Protein AF-A0A536H5P3-F1 (afdb_monomer)

Solvent-accessible surface area (backbone atoms only — not comparable to full-atom values): 11886 Å² total; per-residue (Å²): 84,78,51,73,43,78,31,32,80,35,52,56,65,31,33,30,58,49,59,34,56,42,24,6,12,39,31,34,36,39,38,43,30,37,36,34,49,36,54,54,90,45,57,92,76,38,20,51,11,60,63,44,48,54,52,38,63,59,52,58,54,40,48,56,72,72,74,37,58,90,92,56,68,61,48,79,46,77,81,43,77,50,63,57,91,51,98,62,40,35,19,32,39,24,42,36,34,32,37,42,27,26,51,46,73,67,57,40,56,49,49,59,52,46,53,43,54,52,38,28,51,53,18,45,78,62,72,29,42,40,49,68,44,81,76,46,72,38,48,35,27,50,18,30,57,71,48,17,52,50,42,41,54,24,34,27,76,68,52,35,68,92,23,55,39,92,70,81,65,37,77,53,60,47,68,68,18,60,57,37,73,77,37,71,16,29,64,29,40,34,10,12,24,42,91,77,75,88,36,53,85,97,44,96,77,51,59,63,34,71,76,25,56,63,52,50,52,50,27,52,50,43,30,51,58,52,66,73,73,111

Structure (mmCIF, N/CA/C/O backbone):
data_AF-A0A536H5P3-F1
#
_entry.id   AF-A0A536H5P3-F1
#
loop_
_atom_site.group_PDB
_atom_site.id
_atom_site.type_symbol
_atom_site.label_atom_id
_atom_site.label_alt_id
_atom_site.label_comp_id
_atom_site.label_asym_id
_atom_site.label_entity_id
_atom_site.label_seq_id
_atom_site.pdbx_PDB_ins_code
_atom_site.Cartn_x
_atom_site.Cartn_y
_atom_site.Cartn_z
_atom_site.occupancy
_atom_site.B_iso_or_equiv
_atom_site.auth_seq_id
_atom_site.auth_comp_id
_atom_site.auth_asym_id
_atom_site.auth_atom_id
_atom_site.pdbx_PDB_model_num
ATOM 1 N N . MET A 1 1 ? -2.458 -7.721 21.895 1.00 91.88 1 MET A N 1
ATOM 2 C CA . MET A 1 1 ? -1.980 -6.320 21.996 1.00 91.88 1 MET A CA 1
ATOM 3 C C . MET A 1 1 ? -3.109 -5.367 21.653 1.00 91.88 1 MET A C 1
ATOM 5 O O . MET A 1 1 ? -3.953 -5.728 20.845 1.00 91.88 1 MET A O 1
ATOM 9 N N . ILE A 1 2 ? -3.146 -4.183 22.264 1.00 96.81 2 ILE A N 1
ATOM 10 C CA . ILE A 1 2 ? -4.157 -3.162 21.967 1.00 96.81 2 ILE A CA 1
ATOM 11 C C . ILE A 1 2 ? -3.425 -1.854 21.692 1.00 96.81 2 ILE A C 1
ATOM 13 O O . ILE A 1 2 ? -2.543 -1.480 22.462 1.00 96.81 2 ILE A O 1
ATOM 17 N N . GLY A 1 3 ? -3.771 -1.195 20.594 1.00 97.19 3 GLY A N 1
ATOM 18 C CA . GLY A 1 3 ? -3.249 0.115 20.229 1.00 97.19 3 GLY A CA 1
ATOM 19 C C . GLY A 1 3 ? -4.358 1.000 19.677 1.00 97.19 3 GLY A C 1
ATOM 20 O O . GLY A 1 3 ? -5.454 0.523 19.368 1.00 97.19 3 GLY A O 1
ATOM 21 N N . LEU A 1 4 ? -4.073 2.291 19.562 1.00 97.62 4 LEU A N 1
ATOM 22 C CA . LEU A 1 4 ? -4.985 3.247 18.954 1.00 97.62 4 LEU A CA 1
ATOM 23 C C . LEU A 1 4 ? -4.229 4.287 18.145 1.00 97.62 4 LEU A C 1
ATOM 25 O O . LEU A 1 4 ? -3.071 4.580 18.439 1.00 97.62 4 LEU A O 1
ATOM 29 N N . HIS A 1 5 ? -4.938 4.903 17.208 1.00 97.62 5 HI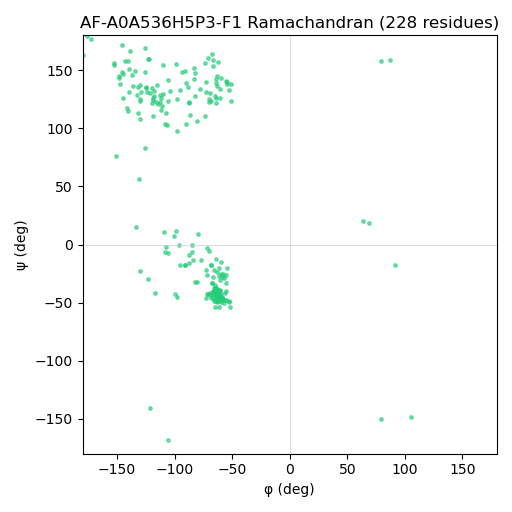S A N 1
ATOM 30 C CA . HIS A 1 5 ? -4.516 6.134 16.557 1.00 97.62 5 HIS A CA 1
ATOM 31 C C . HIS A 1 5 ? -5.604 7.191 16.737 1.00 97.62 5 HIS A C 1
ATOM 33 O O . HIS A 1 5 ? -6.780 6.929 16.479 1.00 97.62 5 HIS A O 1
ATOM 39 N N . VAL A 1 6 ? -5.233 8.402 17.157 1.00 97.69 6 VAL A N 1
ATOM 40 C CA . VAL A 1 6 ? -6.158 9.543 17.089 1.00 97.69 6 VAL A CA 1
ATOM 41 C C . VAL A 1 6 ? -6.377 9.865 15.618 1.00 97.69 6 VAL A C 1
ATOM 43 O O . VAL A 1 6 ? -5.405 10.108 14.916 1.00 97.69 6 VAL A O 1
ATOM 46 N N . TRP A 1 7 ? -7.612 9.863 15.136 1.00 96.88 7 TRP A N 1
ATOM 47 C CA . TRP A 1 7 ? -7.927 10.157 13.743 1.00 96.88 7 TRP A CA 1
ATOM 48 C C . TRP A 1 7 ? -8.574 11.538 13.640 1.00 96.88 7 TRP A C 1
ATOM 50 O O . TRP A 1 7 ? -9.686 11.745 14.132 1.00 96.88 7 TRP A O 1
ATOM 60 N N . SER A 1 8 ? -7.880 12.495 13.012 1.00 95.38 8 SER A N 1
ATOM 61 C CA . SER A 1 8 ? -8.300 13.908 12.941 1.00 95.38 8 SER A CA 1
ATOM 62 C C . SER A 1 8 ? -9.502 14.154 12.023 1.00 95.38 8 SER A C 1
ATOM 64 O O . SER A 1 8 ? -9.998 15.273 11.931 1.00 95.38 8 SER A O 1
ATOM 66 N N . GLU A 1 9 ? -9.990 13.112 11.354 1.00 93.81 9 GLU A N 1
ATOM 67 C CA . GLU A 1 9 ? -11.177 13.154 10.493 1.00 93.81 9 GLU A CA 1
ATOM 68 C C . GLU A 1 9 ? -12.380 12.431 11.106 1.00 93.81 9 GLU A C 1
ATOM 70 O O . GLU A 1 9 ? -13.480 12.484 10.561 1.00 93.81 9 GLU A O 1
ATOM 75 N N . LEU A 1 10 ? -12.182 11.755 12.240 1.00 95.62 10 LEU A N 1
ATOM 76 C CA . LEU A 1 10 ? -13.243 11.088 12.981 1.00 95.62 10 LEU A CA 1
ATOM 77 C C . LEU A 1 10 ? -13.707 12.015 14.127 1.00 95.62 10 LEU A C 1
ATOM 79 O O . LEU A 1 10 ? -12.863 12.454 14.914 1.00 95.62 10 LEU A O 1
ATOM 83 N N . PRO A 1 11 ? -15.010 12.341 14.244 1.00 96.00 11 PRO A N 1
ATOM 84 C CA . PRO A 1 11 ? -15.521 13.234 15.285 1.00 96.00 11 PRO A CA 1
ATOM 85 C C . PRO A 1 11 ? -15.170 12.788 16.706 1.00 96.00 11 PRO A C 1
ATOM 87 O O . PRO A 1 11 ? -15.253 11.604 17.034 1.00 96.00 11 PRO A O 1
ATOM 90 N N . VAL A 1 12 ? -14.839 13.744 17.578 1.00 96.94 12 VAL A N 1
ATOM 91 C CA . VAL A 1 12 ? -14.634 13.475 19.011 1.00 96.94 12 VAL A CA 1
ATOM 92 C C . VAL A 1 12 ? -15.850 12.785 19.610 1.00 96.94 12 VAL A C 1
ATOM 94 O O . VAL A 1 12 ? -16.992 13.125 19.308 1.00 96.94 12 VAL A O 1
ATOM 97 N N . GLY A 1 13 ? -15.596 11.818 20.487 1.00 96.00 13 GLY A N 1
ATOM 98 C CA . GLY A 1 13 ? -16.644 10.979 21.058 1.00 96.00 13 GLY A CA 1
ATOM 99 C C . GLY A 1 13 ? -16.887 9.713 20.256 1.00 96.00 13 GLY A C 1
ATOM 100 O O . GLY A 1 13 ? -17.414 8.769 20.825 1.00 96.00 13 GLY A O 1
ATOM 101 N N . GLN A 1 14 ? -16.449 9.645 18.997 1.00 97.56 14 GLN A N 1
ATOM 102 C CA . GLN A 1 14 ? -16.560 8.434 18.197 1.00 97.56 14 GLN A CA 1
ATOM 103 C C . GLN A 1 14 ? -15.303 7.571 18.284 1.00 97.56 14 GLN A C 1
ATOM 105 O O . GLN A 1 14 ? -14.180 8.059 18.425 1.00 97.56 14 GLN A O 1
ATOM 110 N N . VAL A 1 15 ? -15.501 6.263 18.176 1.00 98.06 15 VAL A N 1
ATOM 111 C CA . VAL A 1 15 ? -14.439 5.259 18.100 1.00 98.06 15 VAL A CA 1
ATOM 112 C C . VAL A 1 15 ? -14.764 4.330 16.941 1.00 98.06 15 VAL A C 1
ATOM 114 O O . VAL A 1 15 ? -15.901 3.887 16.814 1.00 98.06 15 VAL A O 1
ATOM 117 N N . SER A 1 16 ? -13.780 4.002 16.109 1.00 97.75 16 SER A N 1
ATOM 118 C CA . SER A 1 16 ? -13.945 2.975 15.081 1.00 97.75 16 SER A CA 1
ATOM 119 C C . SER A 1 16 ? -13.103 1.757 15.402 1.00 97.75 16 SER A C 1
ATOM 121 O O . SER A 1 16 ? -11.871 1.803 15.361 1.00 97.75 16 SER A O 1
ATOM 123 N N . VAL A 1 17 ? -13.794 0.647 15.650 1.00 96.81 17 VAL A N 1
ATOM 124 C CA . VAL A 1 17 ? -13.199 -0.671 15.847 1.00 96.81 17 VAL A CA 1
ATOM 125 C C . VAL A 1 17 ? -13.675 -1.577 14.724 1.00 96.81 17 VAL A C 1
ATOM 127 O O . VAL A 1 17 ? -14.874 -1.780 14.538 1.00 96.81 17 VAL A O 1
ATOM 130 N N . ARG A 1 18 ? -12.731 -2.139 13.974 1.00 94.38 18 ARG A N 1
ATOM 131 C CA . ARG A 1 18 ? -13.018 -3.038 12.857 1.00 94.38 18 ARG A CA 1
ATOM 132 C C . ARG A 1 18 ? -12.290 -4.350 13.063 1.00 94.38 18 ARG A C 1
ATOM 134 O O . ARG A 1 18 ? -11.105 -4.347 13.377 1.00 94.38 18 ARG A O 1
ATOM 141 N N . ALA A 1 19 ? -12.982 -5.462 12.850 1.00 95.75 19 ALA A N 1
ATOM 142 C CA . ALA A 1 19 ? -12.348 -6.769 12.781 1.00 95.75 19 ALA A CA 1
ATOM 143 C C . ALA A 1 19 ? -11.781 -7.022 11.373 1.00 95.75 19 ALA A C 1
ATOM 145 O O . ALA A 1 19 ? -12.414 -6.671 10.374 1.00 95.75 19 ALA A O 1
ATOM 146 N N . GLY A 1 20 ? -10.622 -7.674 11.280 1.00 95.31 20 GLY A N 1
ATOM 147 C CA . GLY A 1 20 ? -9.916 -7.857 10.012 1.00 95.31 20 GLY A CA 1
ATOM 148 C C . GLY A 1 20 ? -9.145 -6.605 9.583 1.00 95.31 20 GLY A C 1
ATOM 149 O O . GLY A 1 20 ? -8.657 -5.856 10.426 1.00 95.31 20 GLY A O 1
ATOM 150 N N . ALA A 1 21 ? -8.995 -6.402 8.273 1.00 94.81 21 ALA A N 1
ATOM 151 C CA . ALA A 1 21 ? -8.165 -5.330 7.728 1.00 94.81 21 ALA A CA 1
ATOM 152 C C . ALA A 1 21 ? -8.692 -3.933 8.099 1.00 94.81 21 ALA A C 1
ATOM 154 O O . ALA A 1 21 ? -9.853 -3.613 7.820 1.00 94.81 21 ALA A O 1
ATOM 155 N N . MET A 1 22 ? -7.817 -3.120 8.695 1.00 95.12 22 MET A N 1
ATOM 156 C CA . MET A 1 22 ? -8.091 -1.758 9.164 1.00 95.12 22 MET A CA 1
ATOM 157 C C . MET A 1 22 ? -7.250 -0.711 8.427 1.00 95.12 22 MET A C 1
ATOM 159 O O . MET A 1 22 ? -7.763 0.340 8.051 1.00 95.12 22 MET A O 1
ATOM 163 N N . MET A 1 23 ? -5.967 -1.002 8.202 1.00 95.25 23 MET A N 1
ATOM 164 C CA . MET A 1 23 ? -5.031 -0.118 7.502 1.00 95.25 23 MET A CA 1
ATOM 165 C C . MET A 1 23 ? -4.171 -0.938 6.535 1.00 95.25 23 MET A C 1
ATOM 167 O O . MET A 1 23 ? -3.879 -2.108 6.798 1.00 95.25 23 MET A O 1
ATOM 171 N N . ALA A 1 24 ? -3.805 -0.357 5.398 1.00 95.06 24 ALA A N 1
ATOM 172 C CA . ALA A 1 24 ? -3.070 -1.047 4.348 1.00 95.06 24 ALA A CA 1
ATOM 173 C C . ALA A 1 24 ? -1.605 -1.275 4.712 1.00 95.06 24 ALA A C 1
ATOM 175 O O . ALA A 1 24 ? -1.003 -0.542 5.491 1.00 95.06 24 ALA A O 1
ATOM 176 N N . GLY A 1 25 ? -1.009 -2.279 4.074 1.00 92.75 25 GLY A N 1
ATOM 177 C CA . GLY A 1 25 ? 0.438 -2.412 4.052 1.00 92.75 25 GLY A CA 1
ATOM 178 C C . GLY A 1 25 ? 1.100 -1.224 3.350 1.00 92.75 25 GLY A C 1
ATOM 179 O O . GLY A 1 25 ? 0.478 -0.524 2.544 1.00 92.75 25 GLY A O 1
ATOM 180 N N . ALA A 1 26 ? 2.370 -0.999 3.666 1.00 90.69 26 ALA A N 1
ATOM 181 C CA . ALA A 1 26 ? 3.209 0.041 3.090 1.00 90.69 26 ALA A CA 1
ATOM 182 C C . ALA A 1 26 ? 4.478 -0.586 2.525 1.00 90.69 26 ALA A C 1
ATOM 184 O O . ALA A 1 26 ? 5.513 -0.623 3.194 1.00 90.69 26 ALA A O 1
ATOM 185 N N . ASP A 1 27 ? 4.386 -1.098 1.304 1.00 93.62 27 ASP A N 1
ATOM 186 C CA . ASP A 1 27 ? 5.549 -1.627 0.610 1.00 93.62 27 ASP A CA 1
ATOM 187 C C . ASP A 1 27 ? 6.232 -0.527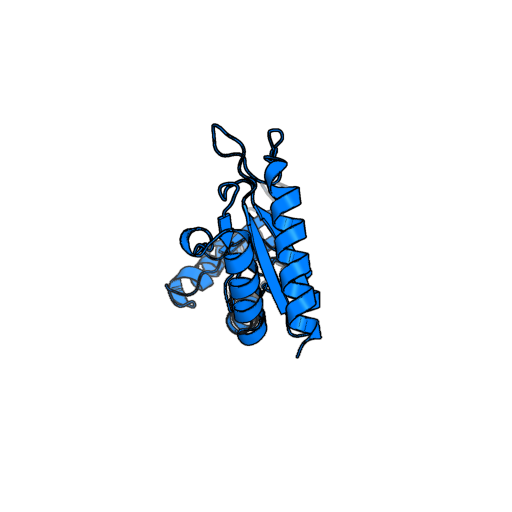 -0.201 1.00 93.62 27 ASP A C 1
ATOM 189 O O . ASP A 1 27 ? 5.563 0.265 -0.870 1.00 93.62 27 ASP A O 1
ATOM 193 N N . MET A 1 28 ? 7.562 -0.512 -0.171 1.00 95.38 28 MET A N 1
ATOM 194 C CA . MET A 1 28 ? 8.411 0.300 -1.042 1.00 95.38 28 MET A CA 1
ATOM 195 C C . MET A 1 28 ? 9.307 -0.618 -1.860 1.00 95.38 28 MET A C 1
ATOM 197 O O . MET A 1 28 ? 9.898 -1.555 -1.318 1.00 95.38 28 MET A O 1
ATOM 201 N N . PHE A 1 29 ? 9.413 -0.351 -3.157 1.00 97.50 29 PHE A N 1
ATOM 202 C CA . PHE A 1 29 ? 10.221 -1.152 -4.064 1.00 97.50 29 PHE A CA 1
ATOM 203 C C . PHE A 1 29 ? 10.964 -0.295 -5.084 1.00 97.50 29 PHE A C 1
ATOM 205 O O . PHE A 1 29 ? 10.538 0.810 -5.428 1.00 97.50 29 PHE A O 1
ATOM 212 N N . THR A 1 30 ? 12.038 -0.871 -5.610 1.00 98.69 30 THR A N 1
ATOM 213 C CA . THR A 1 30 ? 12.861 -0.309 -6.676 1.00 98.69 30 THR A CA 1
ATOM 214 C C . THR A 1 30 ? 12.947 -1.305 -7.831 1.00 98.69 30 THR A C 1
ATOM 216 O O . THR A 1 30 ? 13.134 -2.506 -7.620 1.00 98.69 30 THR A O 1
ATOM 219 N N . LEU A 1 31 ? 12.794 -0.796 -9.050 1.00 98.81 31 LEU A N 1
ATOM 220 C CA . LEU A 1 31 ? 13.045 -1.497 -10.305 1.00 98.81 31 LEU A CA 1
ATOM 221 C C . LEU A 1 31 ? 14.256 -0.851 -10.980 1.00 98.81 31 LEU A C 1
ATOM 223 O O . LEU A 1 31 ? 14.219 0.344 -11.275 1.00 98.81 31 LEU A O 1
ATOM 227 N N . THR A 1 32 ? 15.298 -1.629 -11.255 1.00 98.88 32 THR A N 1
ATOM 228 C CA . THR A 1 32 ? 16.467 -1.179 -12.022 1.00 98.88 32 THR A CA 1
ATOM 229 C C . THR A 1 32 ? 16.438 -1.838 -13.391 1.00 98.88 32 THR A C 1
ATOM 231 O O . THR A 1 32 ? 16.751 -3.020 -13.532 1.00 98.88 32 THR A O 1
ATOM 234 N N . ILE A 1 33 ? 16.051 -1.070 -14.404 1.00 98.88 33 ILE A N 1
ATOM 235 C CA . ILE A 1 33 ? 15.970 -1.505 -15.794 1.00 98.88 33 ILE A CA 1
ATOM 236 C C . ILE A 1 33 ? 17.330 -1.287 -16.450 1.00 98.88 33 ILE A C 1
ATOM 238 O O . ILE A 1 33 ? 17.807 -0.156 -16.532 1.00 98.88 33 ILE A O 1
ATOM 242 N N . ARG A 1 34 ? 17.929 -2.358 -16.968 1.00 98.81 34 ARG A N 1
ATOM 243 C CA . ARG A 1 34 ? 19.202 -2.361 -17.690 1.00 98.81 34 ARG A CA 1
ATOM 244 C C . ARG A 1 34 ? 18.979 -2.690 -19.162 1.00 98.81 34 ARG A C 1
ATOM 246 O O . ARG A 1 34 ? 18.388 -3.711 -19.509 1.00 98.81 34 ARG A O 1
ATOM 253 N N . GLY A 1 35 ? 19.484 -1.817 -20.019 1.00 97.94 35 GLY A N 1
ATOM 254 C CA . GLY A 1 35 ? 19.564 -1.998 -21.460 1.00 97.94 35 GLY A CA 1
ATOM 255 C C . GLY A 1 35 ? 21.012 -1.915 -21.934 1.00 97.94 35 GLY A C 1
ATOM 256 O O . GLY A 1 35 ? 21.936 -2.391 -21.277 1.00 97.94 35 GLY A O 1
ATOM 257 N N . LEU A 1 36 ? 21.209 -1.282 -23.085 1.00 98.38 36 LEU A N 1
ATOM 258 C CA . LEU A 1 36 ? 22.511 -1.052 -23.694 1.00 98.38 36 LEU A CA 1
ATOM 259 C C . LEU A 1 36 ? 22.506 0.348 -24.296 1.00 98.38 36 LEU A C 1
ATOM 261 O O . LEU A 1 36 ? 21.749 0.620 -25.228 1.00 98.38 36 LEU A O 1
ATOM 265 N N . GLY A 1 37 ? 23.348 1.228 -23.757 1.00 97.62 37 GLY A N 1
ATOM 266 C CA . GLY A 1 37 ? 23.479 2.587 -24.267 1.00 97.62 37 GLY A CA 1
ATOM 267 C C . GLY A 1 37 ? 24.082 2.629 -25.671 1.00 97.62 37 GLY A C 1
ATOM 268 O O . GLY A 1 37 ? 24.769 1.706 -26.106 1.00 97.62 37 GLY A O 1
ATOM 269 N N . GLY A 1 38 ? 23.842 3.725 -26.383 1.00 96.94 38 GLY A N 1
ATOM 270 C CA . GLY A 1 38 ? 24.337 3.898 -27.745 1.00 96.94 38 GLY A CA 1
ATOM 271 C C . GLY A 1 38 ? 24.019 5.272 -28.315 1.00 96.94 38 GLY A C 1
ATOM 272 O O . GLY A 1 38 ? 23.396 6.111 -27.661 1.00 96.94 38 GLY A O 1
ATOM 273 N N . HIS A 1 39 ? 24.444 5.519 -29.551 1.00 97.62 39 HIS A N 1
ATOM 274 C CA . HIS A 1 39 ? 24.130 6.771 -30.232 1.00 97.62 39 HIS A CA 1
ATOM 275 C C . HIS A 1 39 ? 22.630 6.830 -30.558 1.00 97.62 39 HIS A C 1
ATOM 277 O O . HIS A 1 39 ? 22.098 5.926 -31.197 1.00 97.62 39 HIS A O 1
ATOM 283 N N . GLY A 1 40 ? 21.957 7.932 -30.211 1.00 96.81 40 GLY A N 1
ATOM 284 C CA . GLY A 1 40 ? 20.518 8.126 -30.454 1.00 96.81 40 GLY A CA 1
ATOM 285 C C . GLY A 1 40 ? 20.077 8.068 -31.924 1.00 96.81 40 GLY A C 1
ATOM 286 O O . GLY A 1 40 ? 18.897 7.900 -32.198 1.00 96.81 40 GLY A O 1
ATOM 287 N N . ALA A 1 41 ? 21.011 8.161 -32.877 1.00 96.81 41 ALA A N 1
ATOM 288 C CA . ALA A 1 41 ? 20.749 8.039 -34.311 1.00 96.81 41 ALA A CA 1
ATOM 289 C C . ALA A 1 41 ? 21.015 6.620 -34.855 1.00 96.81 41 ALA A C 1
ATOM 291 O O . ALA A 1 41 ? 20.852 6.379 -36.048 1.00 96.81 41 ALA A O 1
ATOM 292 N N . GLN A 1 42 ? 21.448 5.683 -34.003 1.00 97.69 42 GLN A N 1
ATOM 293 C CA . GLN A 1 42 ? 21.750 4.297 -34.374 1.00 97.69 42 GLN A CA 1
ATOM 294 C C . GLN A 1 42 ? 21.081 3.293 -33.412 1.00 97.69 42 GLN A C 1
ATOM 296 O O . GLN A 1 42 ? 21.762 2.458 -32.806 1.00 97.69 42 GLN A O 1
ATOM 301 N N . PRO A 1 43 ? 19.745 3.353 -33.246 1.00 96.19 43 PRO A N 1
ATOM 302 C CA . PRO A 1 43 ? 19.027 2.570 -32.238 1.00 96.19 43 PRO A CA 1
ATOM 303 C C . PRO A 1 43 ? 19.132 1.050 -32.437 1.00 96.19 43 PRO A C 1
ATOM 305 O O . PRO A 1 43 ? 19.018 0.296 -31.476 1.00 96.19 43 PRO A O 1
ATOM 308 N N . GLN A 1 44 ? 19.403 0.571 -33.655 1.00 97.56 44 GLN A N 1
ATOM 309 C CA . GLN A 1 44 ? 19.572 -0.855 -33.949 1.00 97.56 44 GLN A CA 1
ATOM 310 C C . GLN A 1 44 ? 20.743 -1.514 -33.197 1.00 97.56 44 GLN A C 1
ATOM 312 O O . GLN A 1 44 ? 20.754 -2.735 -33.049 1.00 97.56 44 GLN A O 1
ATOM 317 N N . PHE A 1 45 ? 21.705 -0.721 -32.709 1.00 97.81 45 PHE A N 1
ATOM 318 C CA . PHE A 1 45 ? 22.854 -1.189 -31.926 1.00 97.81 45 PHE A CA 1
ATOM 319 C C . PHE A 1 45 ? 22.686 -0.982 -30.412 1.00 97.81 45 PHE A C 1
ATOM 321 O O . PHE A 1 45 ? 23.633 -1.201 -29.663 1.00 97.81 45 PHE A O 1
ATOM 328 N N . ALA A 1 46 ? 21.502 -0.562 -29.962 1.00 98.25 46 ALA A N 1
ATOM 329 C CA . ALA A 1 46 ? 21.208 -0.251 -28.569 1.00 98.25 46 ALA A CA 1
ATOM 330 C C . ALA A 1 46 ? 19.990 -1.038 -28.050 1.00 98.25 46 ALA A C 1
ATOM 332 O O . ALA A 1 46 ? 19.242 -1.670 -28.807 1.00 98.25 46 ALA A O 1
ATOM 333 N N . VAL A 1 47 ? 19.793 -0.985 -26.734 1.00 98.62 47 VAL A N 1
ATOM 334 C CA . VAL A 1 47 ? 18.589 -1.455 -26.039 1.00 98.62 47 VAL A CA 1
ATOM 335 C C . VAL A 1 47 ? 18.147 -0.328 -25.116 1.00 98.62 47 VAL A C 1
ATOM 337 O O . VAL A 1 47 ? 18.816 -0.030 -24.131 1.00 98.62 47 VAL A O 1
ATOM 340 N N . ASP A 1 48 ? 17.049 0.328 -25.474 1.00 98.50 48 ASP A N 1
ATOM 341 C CA . ASP A 1 48 ? 16.617 1.570 -24.839 1.00 98.50 48 ASP A CA 1
ATOM 342 C C . ASP A 1 48 ? 15.883 1.314 -23.514 1.00 98.50 48 ASP A C 1
ATOM 344 O O . ASP A 1 48 ? 14.724 0.889 -23.495 1.00 98.50 48 ASP A O 1
ATOM 348 N N . ALA A 1 49 ? 16.555 1.601 -22.396 1.00 98.75 49 ALA A N 1
ATOM 349 C CA . ALA A 1 49 ? 15.988 1.424 -21.064 1.00 98.75 49 ALA A CA 1
ATOM 350 C C . ALA A 1 49 ? 14.809 2.376 -20.779 1.00 98.75 49 ALA A C 1
ATOM 352 O O . ALA A 1 49 ? 13.918 2.010 -20.014 1.00 98.75 49 ALA A O 1
ATOM 353 N N . VAL A 1 50 ? 14.751 3.559 -21.409 1.00 98.69 50 VAL A N 1
ATOM 354 C CA . VAL A 1 50 ? 13.626 4.505 -21.258 1.00 98.69 50 VAL A CA 1
ATOM 355 C C . VAL A 1 50 ? 12.374 3.950 -21.919 1.00 98.69 50 VAL A C 1
ATOM 357 O O . VAL A 1 50 ? 11.296 3.987 -21.322 1.00 98.69 50 VAL A O 1
ATOM 360 N N . VAL A 1 51 ? 12.504 3.374 -23.115 1.00 98.62 51 VAL A N 1
ATOM 361 C CA . VAL A 1 51 ? 11.363 2.745 -23.795 1.00 98.62 51 VAL A CA 1
ATOM 362 C C . VAL A 1 51 ? 10.854 1.541 -22.997 1.00 98.62 51 VAL A C 1
ATOM 364 O O . VAL A 1 51 ? 9.644 1.413 -22.806 1.00 98.62 51 VAL A O 1
ATOM 367 N N . ILE A 1 52 ? 11.754 0.695 -22.480 1.00 98.88 52 ILE A N 1
ATOM 368 C CA . ILE A 1 52 ? 11.386 -0.442 -21.619 1.00 98.88 52 ILE A CA 1
ATOM 369 C C . ILE A 1 52 ? 10.651 0.041 -20.364 1.00 98.88 52 ILE A C 1
ATOM 371 O O . ILE A 1 52 ? 9.562 -0.445 -20.055 1.00 98.88 52 ILE A O 1
ATOM 375 N N . ALA A 1 53 ? 11.208 1.034 -19.666 1.00 98.88 53 ALA A N 1
ATOM 376 C CA . ALA A 1 53 ? 10.606 1.615 -18.473 1.00 98.88 53 ALA A CA 1
ATOM 377 C C . ALA A 1 53 ? 9.186 2.138 -18.739 1.00 98.88 53 ALA A C 1
ATOM 379 O O . ALA A 1 53 ? 8.282 1.876 -17.947 1.00 98.88 53 ALA A O 1
ATOM 380 N N . ALA A 1 54 ? 8.954 2.805 -19.875 1.00 98.75 54 ALA A N 1
ATOM 381 C CA . ALA A 1 54 ? 7.629 3.306 -20.237 1.00 98.75 54 ALA A CA 1
ATOM 382 C C . ALA A 1 54 ? 6.597 2.173 -20.407 1.00 98.75 54 ALA A C 1
ATOM 384 O O . ALA A 1 54 ? 5.449 2.305 -19.977 1.00 98.75 54 ALA A O 1
ATOM 385 N N . GLN A 1 55 ? 7.001 1.039 -20.992 1.00 98.81 55 GLN A N 1
ATOM 386 C CA . GLN A 1 55 ? 6.132 -0.136 -21.108 1.00 98.81 55 GLN A CA 1
ATOM 387 C C . GLN A 1 55 ? 5.823 -0.745 -19.740 1.00 98.81 55 GLN A C 1
ATOM 389 O O . GLN A 1 55 ? 4.666 -1.052 -19.456 1.00 98.81 55 GLN A O 1
ATOM 394 N N . ILE A 1 56 ? 6.829 -0.856 -18.868 1.00 98.88 56 ILE A N 1
ATOM 395 C CA . ILE A 1 56 ? 6.656 -1.363 -17.500 1.00 98.88 56 ILE A CA 1
ATOM 396 C C . ILE A 1 56 ? 5.696 -0.466 -16.708 1.00 98.88 56 ILE A C 1
ATOM 398 O O . ILE A 1 56 ? 4.754 -0.978 -16.107 1.00 98.88 56 ILE A O 1
ATOM 402 N N . VAL A 1 57 ? 5.868 0.862 -16.754 1.00 98.75 57 VAL A N 1
ATOM 403 C CA . VAL A 1 57 ? 4.993 1.835 -16.069 1.00 98.75 57 VAL A CA 1
ATOM 404 C C . VAL A 1 57 ? 3.523 1.605 -16.417 1.00 98.75 57 VAL A C 1
ATOM 406 O O . VAL A 1 57 ? 2.684 1.520 -15.517 1.00 98.75 57 VAL A O 1
ATOM 409 N N . ASN A 1 58 ? 3.223 1.464 -17.711 1.00 98.50 58 ASN A N 1
ATOM 410 C CA . ASN A 1 58 ? 1.865 1.229 -18.197 1.00 98.50 58 ASN A CA 1
ATOM 411 C C . ASN A 1 58 ? 1.352 -0.158 -17.796 1.00 98.50 58 ASN A C 1
ATOM 413 O O . ASN A 1 58 ? 0.228 -0.294 -17.310 1.00 98.50 58 ASN A O 1
ATOM 417 N N . ALA A 1 59 ? 2.176 -1.190 -17.970 1.00 98.56 59 ALA A N 1
ATOM 418 C CA . ALA A 1 59 ? 1.781 -2.563 -17.704 1.00 98.56 59 ALA A CA 1
ATOM 419 C C . ALA A 1 59 ? 1.506 -2.816 -16.218 1.00 98.56 59 ALA A C 1
ATOM 421 O O . ALA A 1 59 ? 0.545 -3.511 -15.896 1.00 98.56 59 ALA A O 1
ATOM 422 N N . LEU A 1 60 ? 2.267 -2.214 -15.300 1.00 98.62 60 LEU A N 1
ATOM 423 C CA . LEU A 1 60 ? 2.034 -2.373 -13.860 1.00 98.62 60 LEU A CA 1
ATOM 424 C C . LEU A 1 60 ? 0.630 -1.912 -13.429 1.00 98.62 60 LEU A C 1
ATOM 426 O O . LEU A 1 60 ? 0.061 -2.488 -12.503 1.00 98.62 60 LEU A O 1
ATOM 430 N N . GLN A 1 61 ? 0.008 -0.965 -14.141 1.00 98.06 61 GLN A N 1
ATOM 431 C CA . GLN A 1 61 ? -1.371 -0.535 -13.855 1.00 98.06 61 GLN A CA 1
ATOM 432 C C . GLN A 1 61 ? -2.414 -1.627 -14.166 1.00 98.06 61 GLN A C 1
ATOM 434 O O . GLN A 1 61 ? -3.548 -1.597 -13.673 1.00 98.06 61 GLN A O 1
ATOM 439 N N . THR A 1 62 ? -2.045 -2.633 -14.964 1.00 98.19 62 THR A N 1
ATOM 440 C CA . THR A 1 62 ? -2.907 -3.786 -15.257 1.00 98.19 62 THR A CA 1
ATOM 441 C C . THR A 1 62 ? -3.035 -4.741 -14.074 1.00 98.19 62 THR A C 1
ATOM 443 O O . THR A 1 62 ? -4.053 -5.420 -13.962 1.00 98.19 62 THR A O 1
ATOM 446 N N . LEU A 1 63 ? -2.092 -4.724 -13.126 1.00 97.88 63 LEU A N 1
ATOM 447 C CA . LEU A 1 63 ? -2.189 -5.538 -11.913 1.00 97.88 63 LEU A CA 1
ATOM 448 C C . LEU A 1 63 ? -3.401 -5.124 -11.067 1.00 97.88 63 LEU A C 1
ATOM 450 O O . LEU A 1 63 ? -4.167 -5.973 -10.615 1.00 97.88 63 LEU A O 1
ATOM 454 N N . ALA A 1 64 ? -3.631 -3.815 -10.927 1.00 96.12 64 ALA A N 1
ATOM 455 C CA . ALA A 1 64 ? -4.811 -3.276 -10.252 1.00 96.12 64 ALA A CA 1
ATOM 456 C C . ALA A 1 64 ? -6.080 -3.447 -11.083 1.00 96.12 64 ALA A C 1
ATOM 458 O O . ALA A 1 64 ? -7.111 -3.874 -10.571 1.00 96.12 64 ALA A O 1
ATOM 459 N N . SER A 1 65 ? -6.018 -3.121 -12.373 1.00 96.50 65 SER A N 1
ATOM 460 C CA . SER A 1 65 ? -7.232 -3.069 -13.182 1.00 96.50 65 SER A CA 1
ATOM 461 C C . SER A 1 65 ? -7.709 -4.437 -13.667 1.00 96.50 65 SER A C 1
ATOM 463 O O . SER A 1 65 ? -8.916 -4.588 -13.847 1.00 96.50 65 SER A O 1
ATOM 465 N N . ARG A 1 66 ? -6.823 -5.408 -13.935 1.00 97.06 66 ARG A N 1
ATOM 466 C CA . ARG A 1 66 ? -7.133 -6.680 -14.626 1.00 97.06 66 ARG A CA 1
ATOM 467 C C . ARG A 1 66 ? -6.779 -7.945 -13.839 1.00 97.06 66 ARG A C 1
ATOM 469 O O . ARG A 1 66 ? -7.461 -8.944 -14.036 1.00 97.06 66 ARG A O 1
ATOM 476 N N . GLU A 1 67 ? -5.759 -7.925 -12.981 1.00 95.81 67 GLU A N 1
ATOM 477 C CA . GLU A 1 67 ? -5.371 -9.110 -12.186 1.00 95.81 67 GLU A CA 1
ATOM 478 C C . GLU A 1 67 ? -5.997 -9.127 -10.779 1.00 95.81 67 GLU A C 1
ATOM 480 O O . GLU A 1 67 ? -6.075 -10.179 -10.148 1.00 95.81 67 GLU A O 1
ATOM 485 N N . THR A 1 68 ? -6.490 -7.984 -10.293 1.00 95.94 68 THR A N 1
ATOM 486 C CA . THR A 1 68 ? -7.071 -7.857 -8.950 1.00 95.94 68 THR A CA 1
ATOM 487 C C . THR A 1 68 ? -8.595 -7.759 -9.000 1.00 95.94 68 THR A C 1
ATOM 489 O O . THR A 1 68 ? -9.170 -7.112 -9.877 1.00 95.94 68 THR A O 1
ATOM 492 N N . ALA A 1 69 ? -9.269 -8.399 -8.039 1.00 95.69 69 ALA A N 1
ATOM 493 C CA . ALA A 1 69 ? -10.715 -8.289 -7.889 1.00 95.69 69 ALA A CA 1
ATOM 494 C C . ALA A 1 69 ? -11.122 -6.822 -7.629 1.00 95.69 69 ALA A C 1
ATOM 496 O O . ALA A 1 69 ? -10.553 -6.203 -6.733 1.00 95.69 69 ALA A O 1
ATOM 497 N N . PRO A 1 70 ? -12.153 -6.273 -8.302 1.00 90.69 70 PRO A N 1
ATOM 498 C CA . PRO A 1 70 ? -12.566 -4.876 -8.110 1.00 90.69 70 PRO A CA 1
ATOM 499 C C . PRO A 1 70 ? -12.945 -4.503 -6.667 1.00 90.69 70 PRO A C 1
ATOM 501 O O . PRO A 1 70 ? -12.854 -3.342 -6.288 1.00 90.69 70 PRO A O 1
ATOM 504 N N . ALA A 1 71 ? -13.372 -5.482 -5.862 1.00 92.19 71 ALA A N 1
ATOM 505 C CA . ALA A 1 71 ? -13.717 -5.294 -4.452 1.00 92.19 71 ALA A CA 1
ATOM 506 C C . ALA A 1 71 ? -12.505 -5.364 -3.498 1.00 92.19 71 ALA A C 1
ATOM 508 O O . ALA A 1 71 ? -12.660 -5.132 -2.301 1.00 92.19 71 ALA A O 1
ATOM 509 N N . ALA A 1 72 ? -11.315 -5.706 -3.999 1.00 92.12 72 ALA A N 1
ATOM 510 C CA . ALA A 1 72 ? -10.086 -5.790 -3.221 1.00 92.12 72 ALA A CA 1
ATOM 511 C C . ALA A 1 72 ? -9.179 -4.597 -3.574 1.00 92.12 72 ALA A C 1
ATOM 513 O O . ALA A 1 72 ? -8.561 -4.592 -4.639 1.00 92.12 72 ALA A O 1
ATOM 514 N N . PRO A 1 73 ? -9.096 -3.564 -2.719 1.00 90.50 73 PRO A N 1
ATOM 515 C CA . PRO A 1 73 ? -8.380 -2.349 -3.069 1.00 90.50 73 PRO A CA 1
ATOM 516 C C . PRO A 1 73 ? -6.870 -2.581 -3.063 1.00 90.50 73 PRO A C 1
ATOM 518 O O . PRO A 1 73 ? -6.300 -3.080 -2.085 1.00 90.50 73 PRO A O 1
ATOM 521 N N . ILE A 1 74 ? -6.224 -2.147 -4.145 1.00 94.31 74 ILE A N 1
ATOM 522 C CA . ILE A 1 74 ? -4.773 -2.008 -4.228 1.00 94.31 74 ILE A CA 1
ATOM 523 C C . ILE A 1 74 ? -4.409 -0.666 -4.853 1.00 94.31 74 ILE A C 1
ATOM 525 O O . ILE A 1 74 ? -5.139 -0.147 -5.696 1.00 94.31 74 ILE A O 1
ATOM 529 N N . VAL A 1 75 ? -3.270 -0.109 -4.450 1.00 95.69 75 VAL A N 1
ATOM 530 C CA . VAL A 1 75 ? -2.697 1.089 -5.076 1.00 95.69 75 VAL A CA 1
ATOM 531 C C . VAL A 1 75 ? -1.237 0.812 -5.384 1.00 95.69 75 VAL A C 1
ATOM 533 O O . VAL A 1 75 ? -0.475 0.468 -4.482 1.00 95.69 75 VAL A O 1
ATOM 536 N N . ILE A 1 76 ? -0.861 0.967 -6.652 1.00 96.81 76 ILE A N 1
ATOM 537 C CA . ILE A 1 76 ? 0.530 0.967 -7.102 1.00 96.81 76 ILE A CA 1
ATOM 538 C C . ILE A 1 76 ? 0.847 2.390 -7.540 1.00 96.81 76 ILE A C 1
ATOM 540 O O . ILE A 1 76 ? 0.236 2.902 -8.473 1.00 96.81 76 ILE A O 1
ATOM 544 N N . THR A 1 77 ? 1.817 3.015 -6.885 1.00 96.81 77 THR A N 1
ATOM 545 C CA . THR A 1 77 ? 2.266 4.366 -7.233 1.00 96.81 77 THR A CA 1
ATOM 546 C C . THR A 1 77 ? 3.729 4.311 -7.622 1.00 96.81 77 THR A C 1
ATOM 548 O O . THR A 1 77 ? 4.545 3.871 -6.819 1.00 96.81 77 THR A O 1
ATOM 551 N N . LEU A 1 78 ? 4.074 4.784 -8.820 1.00 97.94 78 LEU A N 1
ATOM 552 C CA . LEU A 1 78 ? 5.459 4.953 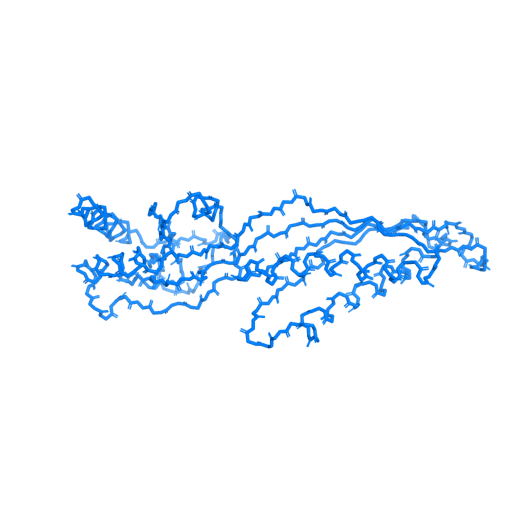-9.268 1.00 97.94 78 LEU A CA 1
ATOM 553 C C . LEU A 1 78 ? 5.843 6.417 -9.046 1.00 97.94 78 LEU A C 1
ATOM 555 O O . LEU A 1 78 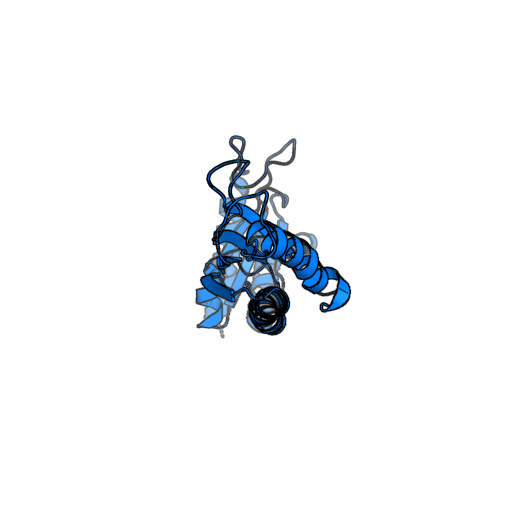? 5.448 7.292 -9.811 1.00 97.94 78 LEU A O 1
ATOM 559 N N . GLY A 1 79 ? 6.519 6.685 -7.931 1.00 94.75 79 GLY A N 1
ATOM 560 C CA . GLY A 1 79 ? 6.776 8.045 -7.452 1.00 94.75 79 GLY A CA 1
ATOM 561 C C . GLY A 1 79 ? 8.042 8.680 -8.024 1.00 94.75 79 GLY A C 1
ATOM 562 O O . GLY A 1 79 ? 8.206 9.893 -7.935 1.00 94.75 79 GLY A O 1
ATOM 563 N N . SER A 1 80 ? 8.937 7.878 -8.600 1.00 98.06 80 SER A N 1
ATOM 564 C CA . SER A 1 80 ? 10.211 8.340 -9.145 1.00 98.06 80 SER A CA 1
ATOM 565 C C . SER A 1 80 ? 10.612 7.499 -10.355 1.00 98.06 80 SER A C 1
ATOM 567 O O . SER A 1 80 ? 10.451 6.279 -10.345 1.00 98.06 80 SER A O 1
ATOM 569 N N . VAL A 1 81 ? 11.121 8.168 -11.394 1.00 98.50 81 VAL A N 1
ATOM 570 C CA . VAL A 1 81 ? 11.670 7.568 -12.615 1.00 98.50 81 VAL A CA 1
ATOM 571 C C . VAL A 1 81 ? 12.891 8.390 -13.029 1.00 98.50 81 VAL A C 1
ATOM 573 O O . VAL A 1 81 ? 12.758 9.574 -13.339 1.00 98.50 81 VAL A O 1
ATOM 576 N N . HIS A 1 82 ? 14.074 7.778 -13.052 1.00 98.69 82 HIS A N 1
ATOM 577 C CA . HIS A 1 82 ? 15.327 8.439 -13.427 1.00 98.69 82 HIS A CA 1
ATOM 578 C C . HIS A 1 82 ? 16.119 7.595 -14.421 1.00 98.69 82 HIS A C 1
ATOM 580 O O . HIS A 1 82 ? 16.402 6.433 -14.154 1.00 98.69 82 HIS A O 1
ATOM 586 N N . GLY A 1 83 ? 16.534 8.186 -15.541 1.00 97.06 83 GLY A N 1
ATOM 587 C CA . GLY A 1 83 ? 17.450 7.543 -16.479 1.00 97.06 83 GLY A CA 1
ATOM 588 C C . GLY A 1 83 ? 17.786 8.418 -17.682 1.00 97.06 83 GLY A C 1
ATOM 589 O O . GLY A 1 83 ? 17.100 9.399 -17.968 1.00 97.06 83 GLY A O 1
ATOM 590 N N . GLY A 1 84 ? 18.867 8.051 -18.371 1.00 96.00 84 GLY A N 1
ATOM 591 C CA . GLY A 1 84 ? 19.473 8.862 -19.428 1.00 96.00 84 GLY A CA 1
ATOM 592 C C . GLY A 1 84 ? 20.350 10.003 -18.897 1.00 96.00 84 GLY A C 1
ATOM 593 O O . GLY A 1 84 ? 20.237 10.435 -17.753 1.00 96.00 84 GLY A O 1
ATOM 594 N N . THR A 1 85 ? 21.268 10.473 -19.742 1.00 96.44 85 THR A N 1
ATOM 595 C CA . THR A 1 85 ? 22.247 11.521 -19.389 1.00 96.44 85 THR A CA 1
ATOM 596 C C . THR A 1 85 ? 22.311 12.660 -20.405 1.00 96.44 85 THR A C 1
ATOM 598 O O . THR A 1 85 ? 22.725 13.763 -20.057 1.00 96.44 85 THR A O 1
ATOM 601 N N . ALA A 1 86 ? 21.893 12.425 -21.652 1.00 97.19 86 ALA A N 1
ATOM 602 C CA . ALA A 1 86 ? 21.859 13.418 -22.721 1.00 97.19 86 ALA A CA 1
ATOM 603 C C . ALA A 1 86 ? 20.767 13.078 -23.746 1.00 97.19 86 ALA A C 1
ATOM 605 O O . ALA A 1 86 ? 20.433 11.912 -23.941 1.00 97.19 86 ALA A O 1
ATOM 606 N N . ALA A 1 87 ? 20.251 14.088 -24.450 1.00 97.38 87 ALA A N 1
ATOM 607 C CA . ALA A 1 87 ? 19.138 13.928 -25.393 1.00 97.38 87 ALA A CA 1
ATOM 608 C C . ALA A 1 87 ? 19.477 13.108 -26.657 1.00 97.38 87 ALA A C 1
ATOM 610 O O . ALA A 1 87 ? 18.576 12.657 -27.357 1.00 97.38 87 ALA A O 1
ATOM 611 N N . ASN A 1 88 ? 20.761 12.926 -26.975 1.00 97.50 88 ASN A N 1
ATOM 612 C CA . ASN A 1 88 ? 21.242 12.212 -28.163 1.00 97.50 88 ASN A CA 1
ATOM 613 C C . ASN A 1 88 ? 21.892 10.853 -27.841 1.00 97.50 88 ASN A C 1
ATOM 615 O O . ASN A 1 88 ? 22.524 10.261 -28.721 1.00 97.50 88 ASN A O 1
ATOM 619 N N . ILE A 1 89 ? 21.756 10.367 -26.604 1.00 98.19 89 ILE A N 1
ATOM 620 C CA . ILE A 1 89 ? 22.302 9.088 -26.138 1.00 98.19 89 ILE A CA 1
ATOM 621 C C . ILE A 1 89 ? 21.138 8.198 -25.698 1.00 98.19 89 ILE A C 1
ATOM 623 O O . ILE A 1 89 ? 20.339 8.594 -24.852 1.00 98.19 89 ILE A O 1
ATOM 627 N N . VAL A 1 90 ? 21.061 6.985 -26.249 1.00 98.38 90 VAL A N 1
ATOM 628 C CA . VAL A 1 90 ? 20.115 5.961 -25.783 1.00 98.38 90 VAL A CA 1
ATOM 629 C C . VAL A 1 90 ? 20.483 5.577 -24.352 1.00 98.38 90 VAL A C 1
ATOM 631 O O . VAL A 1 90 ? 21.641 5.255 -24.075 1.00 98.38 90 VAL A O 1
ATOM 634 N N . ALA A 1 91 ? 19.514 5.613 -23.438 1.00 98.19 91 ALA A N 1
ATOM 635 C CA . ALA A 1 91 ? 19.749 5.305 -22.035 1.00 98.19 91 ALA A CA 1
ATOM 636 C C . ALA A 1 91 ? 20.026 3.806 -21.838 1.00 98.19 91 ALA A C 1
ATOM 638 O O . ALA A 1 91 ? 19.215 2.962 -22.216 1.00 98.19 91 ALA A O 1
ATOM 639 N N . GLY A 1 92 ? 21.158 3.483 -21.209 1.00 98.06 92 GLY A N 1
ATOM 640 C CA . GLY A 1 92 ? 21.496 2.108 -20.825 1.00 98.06 92 GLY A CA 1
ATOM 641 C C . GLY A 1 92 ? 20.882 1.664 -19.494 1.00 98.06 92 GLY A C 1
ATOM 642 O O . GLY A 1 92 ? 20.882 0.474 -19.204 1.00 98.06 92 GLY A O 1
ATOM 643 N N . GLU A 1 93 ? 20.361 2.593 -18.691 1.00 98.75 93 GLU A N 1
ATOM 644 C CA . GLU A 1 93 ? 19.755 2.297 -17.393 1.00 98.75 93 GLU A CA 1
ATOM 645 C C . GLU A 1 93 ? 18.624 3.283 -17.069 1.00 98.75 93 GLU A C 1
ATOM 647 O O . GLU A 1 93 ? 18.7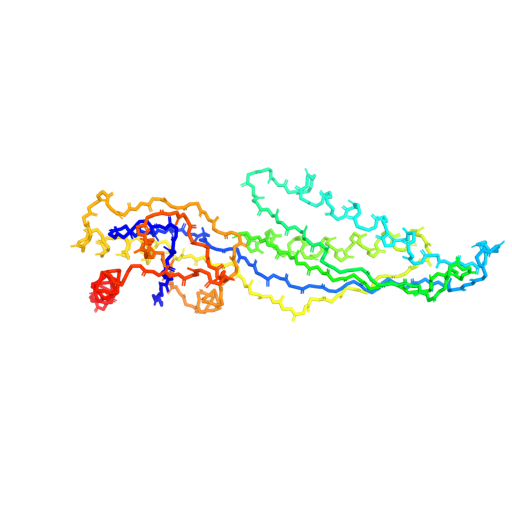19 4.475 -17.388 1.00 98.75 93 GLU A O 1
ATOM 652 N N . VAL A 1 94 ? 17.569 2.776 -16.426 1.00 98.94 94 VAL A N 1
ATOM 653 C CA . VAL A 1 94 ? 16.515 3.556 -15.768 1.00 98.94 94 VAL A CA 1
ATOM 654 C C . VAL A 1 94 ? 16.212 2.930 -14.410 1.00 98.94 94 VAL A C 1
ATOM 656 O O . VAL A 1 94 ? 16.048 1.717 -14.309 1.00 98.94 94 VAL A O 1
ATOM 659 N N . VAL A 1 95 ? 16.073 3.754 -13.377 1.00 98.88 95 VAL A N 1
ATOM 660 C CA . VAL A 1 95 ? 15.630 3.346 -12.042 1.00 98.88 95 VAL A CA 1
ATOM 661 C C . VAL A 1 95 ? 14.235 3.907 -11.784 1.00 98.88 95 VAL A C 1
ATOM 663 O O . VAL A 1 95 ? 13.998 5.102 -11.965 1.00 98.88 95 VAL A O 1
ATOM 666 N N . ILE A 1 96 ? 13.313 3.045 -11.356 1.00 98.81 96 ILE A N 1
ATOM 667 C CA . ILE A 1 96 ? 11.955 3.409 -10.942 1.00 98.81 96 ILE A CA 1
ATOM 668 C C . ILE A 1 96 ? 11.780 3.049 -9.472 1.00 98.81 96 ILE A C 1
ATOM 670 O O . ILE A 1 96 ? 12.059 1.917 -9.083 1.00 98.81 96 ILE A O 1
ATOM 674 N N . GLN A 1 97 ? 11.251 3.973 -8.672 1.00 98.56 97 GLN A N 1
ATOM 675 C CA . GLN A 1 97 ? 10.857 3.691 -7.292 1.00 98.56 97 GLN A CA 1
ATOM 676 C C . GLN A 1 97 ? 9.350 3.836 -7.136 1.00 98.56 97 GLN A C 1
ATOM 678 O O . GLN A 1 97 ? 8.730 4.776 -7.650 1.00 98.56 97 GLN A O 1
ATOM 683 N N . GLY A 1 98 ? 8.755 2.894 -6.416 1.00 97.19 98 GLY A N 1
ATOM 684 C CA . GLY A 1 98 ? 7.317 2.832 -6.244 1.00 97.19 98 GLY A CA 1
ATOM 685 C C . GLY A 1 98 ? 6.883 2.321 -4.883 1.00 97.19 98 GLY A C 1
ATOM 686 O O . GLY A 1 98 ? 7.675 1.849 -4.069 1.00 97.19 98 GLY A O 1
ATOM 687 N N . THR A 1 99 ? 5.580 2.432 -4.652 1.00 96.38 99 THR A N 1
ATOM 688 C CA . THR A 1 99 ? 4.914 1.902 -3.467 1.00 96.38 99 THR A CA 1
ATOM 689 C C . THR A 1 99 ? 3.760 0.998 -3.860 1.00 96.38 99 THR A C 1
ATOM 691 O O . THR A 1 99 ? 3.118 1.214 -4.891 1.00 96.38 99 THR A O 1
ATOM 694 N N . LEU A 1 100 ? 3.499 -0.004 -3.024 1.00 96.12 100 LEU A N 1
ATOM 695 C CA . LEU A 1 100 ? 2.325 -0.863 -3.109 1.00 96.12 100 LEU A CA 1
ATOM 696 C C . LEU A 1 100 ? 1.546 -0.771 -1.791 1.00 96.12 100 LEU A C 1
ATOM 698 O O . LEU A 1 100 ? 2.109 -0.903 -0.703 1.00 96.12 100 LEU A O 1
ATOM 702 N N . ARG A 1 101 ? 0.236 -0.543 -1.901 1.00 95.56 101 ARG A N 1
ATOM 703 C CA . ARG A 1 101 ? -0.716 -0.559 -0.785 1.00 95.56 101 ARG A CA 1
ATOM 704 C C . ARG A 1 101 ? -1.743 -1.655 -1.015 1.00 95.56 101 ARG A C 1
ATOM 706 O O . A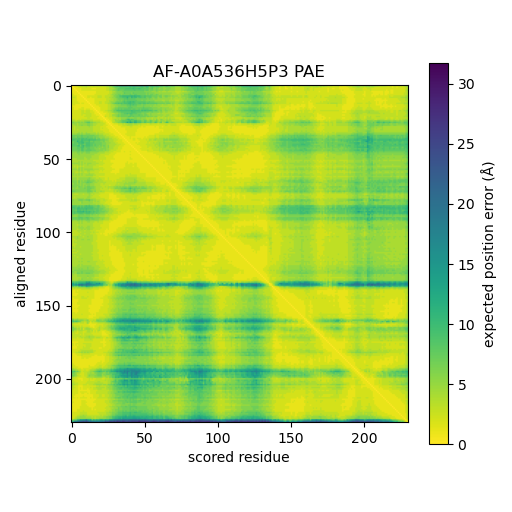RG A 1 101 ? -2.378 -1.679 -2.066 1.00 95.56 101 ARG A O 1
ATOM 713 N N . THR A 1 102 ? -1.934 -2.521 -0.025 1.00 94.94 102 THR A N 1
ATOM 714 C CA . THR A 1 102 ? -2.915 -3.620 -0.048 1.00 94.94 102 THR A CA 1
ATOM 715 C C . THR A 1 102 ? -3.495 -3.846 1.344 1.00 94.94 102 THR A C 1
ATOM 717 O O . THR A 1 102 ? -2.762 -3.736 2.326 1.00 94.94 102 THR A O 1
ATOM 720 N N . LEU A 1 103 ? -4.762 -4.247 1.439 1.00 94.19 103 LEU A N 1
ATOM 721 C CA . LEU A 1 103 ? -5.392 -4.632 2.714 1.00 94.19 103 LEU A CA 1
ATOM 722 C C . LEU A 1 103 ? -5.278 -6.130 3.041 1.00 94.19 103 LEU A C 1
ATOM 724 O O . LEU A 1 103 ? -5.474 -6.524 4.187 1.00 94.19 103 LEU A O 1
ATOM 728 N N . ASP A 1 104 ? -4.979 -6.961 2.042 1.00 92.56 104 ASP A N 1
ATOM 729 C CA . ASP A 1 104 ? -4.961 -8.419 2.161 1.00 92.56 104 ASP A CA 1
ATOM 730 C C . ASP A 1 104 ? -3.521 -8.967 2.007 1.00 92.56 104 ASP A C 1
ATOM 732 O O . ASP A 1 104 ? -2.852 -8.633 1.024 1.00 92.56 104 ASP A O 1
ATOM 736 N N . PRO A 1 105 ? -3.015 -9.805 2.935 1.00 91.44 105 PRO A N 1
ATOM 737 C CA . PRO A 1 105 ? -1.648 -10.334 2.877 1.00 91.44 105 PRO A CA 1
ATOM 738 C C . PRO A 1 105 ? -1.382 -11.303 1.719 1.00 91.44 105 PRO A C 1
ATOM 740 O O . PRO A 1 105 ? -0.261 -11.357 1.202 1.00 91.44 105 PRO A O 1
ATOM 743 N N . ALA A 1 106 ? -2.379 -12.090 1.314 1.00 93.31 106 ALA A N 1
ATOM 744 C CA . ALA A 1 106 ? -2.246 -13.012 0.193 1.00 93.31 106 ALA A CA 1
ATOM 745 C C . ALA A 1 106 ? -2.206 -12.231 -1.125 1.00 93.31 106 ALA A C 1
ATOM 747 O O . ALA A 1 106 ? -1.333 -12.480 -1.960 1.00 93.31 106 ALA A O 1
ATOM 748 N N . LEU A 1 107 ? -3.070 -11.221 -1.267 1.00 93.88 107 LEU A N 1
ATOM 749 C CA . LEU A 1 107 ? -3.047 -10.294 -2.393 1.00 93.88 107 LEU A CA 1
ATOM 750 C C . LEU A 1 107 ? -1.730 -9.523 -2.447 1.00 93.88 107 LEU A C 1
ATOM 752 O O . LEU A 1 107 ? -1.126 -9.444 -3.510 1.00 93.88 107 LEU A O 1
ATOM 756 N N . ARG A 1 108 ? -1.226 -9.032 -1.309 1.00 93.94 108 ARG A N 1
ATOM 757 C CA . ARG A 1 108 ? 0.105 -8.415 -1.218 1.00 93.94 108 ARG A CA 1
ATOM 758 C C . ARG A 1 108 ? 1.182 -9.325 -1.799 1.00 93.94 108 ARG A C 1
ATOM 760 O O . ARG A 1 108 ? 1.934 -8.921 -2.679 1.00 93.94 108 ARG A O 1
ATOM 767 N N . THR A 1 109 ? 1.237 -10.563 -1.313 1.00 93.75 109 THR A N 1
ATOM 768 C CA . THR A 1 109 ? 2.240 -11.555 -1.724 1.00 93.75 109 THR A CA 1
ATOM 769 C C . THR A 1 109 ? 2.161 -11.825 -3.224 1.00 93.75 109 THR A C 1
ATOM 771 O O . THR A 1 109 ? 3.183 -11.869 -3.909 1.00 93.75 109 THR A O 1
ATOM 774 N N . HIS A 1 110 ? 0.940 -11.955 -3.745 1.00 95.69 110 HIS A N 1
ATOM 775 C CA . HIS A 1 110 ? 0.692 -12.107 -5.169 1.00 95.69 110 HIS A CA 1
ATOM 776 C C . HIS A 1 110 ? 1.183 -10.892 -5.968 1.00 95.69 110 HIS A C 1
ATOM 778 O O . HIS A 1 110 ? 1.991 -11.057 -6.877 1.00 95.69 110 HIS A O 1
ATOM 784 N N . VAL A 1 111 ? 0.751 -9.678 -5.615 1.00 96.69 111 VAL A N 1
ATOM 785 C CA . VAL A 1 111 ? 1.057 -8.456 -6.373 1.00 96.69 111 VAL A CA 1
ATOM 786 C C . VAL A 1 111 ? 2.549 -8.129 -6.332 1.00 96.69 111 VAL A C 1
ATOM 788 O O . VAL A 1 111 ? 3.110 -7.809 -7.373 1.00 96.69 111 VAL A O 1
ATOM 791 N N . VAL A 1 112 ? 3.227 -8.284 -5.188 1.00 96.50 112 VAL A N 1
ATOM 792 C CA . VAL A 1 112 ? 4.691 -8.110 -5.090 1.00 96.50 112 VAL A CA 1
ATOM 793 C C . VAL A 1 112 ? 5.417 -9.028 -6.073 1.00 96.50 112 VAL A C 1
ATOM 795 O O . VAL A 1 112 ? 6.276 -8.573 -6.827 1.00 96.50 112 VAL A O 1
ATOM 798 N N . ARG A 1 113 ? 5.040 -10.311 -6.115 1.00 97.62 113 ARG A N 1
ATOM 799 C CA . ARG A 1 113 ? 5.603 -11.266 -7.076 1.00 97.62 113 ARG A CA 1
ATOM 800 C C . ARG A 1 113 ? 5.301 -10.847 -8.518 1.00 97.62 113 ARG A C 1
ATOM 802 O O . ARG A 1 113 ? 6.196 -10.860 -9.357 1.00 97.62 113 ARG A O 1
ATOM 809 N N . ARG A 1 114 ? 4.057 -10.451 -8.804 1.00 98.31 114 ARG A N 1
ATOM 810 C CA . ARG A 1 114 ? 3.621 -10.048 -10.150 1.00 98.31 114 ARG A CA 1
ATOM 811 C C . ARG A 1 114 ? 4.307 -8.781 -10.652 1.00 98.31 114 ARG A C 1
ATOM 813 O O . ARG A 1 114 ? 4.598 -8.718 -11.840 1.00 98.31 114 ARG A O 1
ATOM 820 N N . ILE A 1 115 ? 4.615 -7.816 -9.782 1.00 98.56 115 ILE A N 1
ATOM 821 C CA . ILE A 1 115 ? 5.412 -6.631 -10.143 1.00 98.56 115 ILE A CA 1
ATOM 822 C C . ILE A 1 115 ? 6.766 -7.071 -10.708 1.00 98.56 115 ILE A C 1
ATOM 824 O O . ILE A 1 115 ? 7.130 -6.645 -11.803 1.00 98.56 115 ILE A O 1
ATOM 828 N N . ALA A 1 116 ? 7.474 -7.954 -9.998 1.00 98.56 116 ALA A N 1
ATOM 829 C CA . ALA A 1 116 ? 8.776 -8.457 -10.429 1.00 98.56 116 ALA A CA 1
ATOM 830 C C . ALA A 1 116 ? 8.681 -9.243 -11.748 1.00 98.56 116 ALA A C 1
ATOM 832 O O . ALA A 1 116 ? 9.411 -8.957 -12.693 1.00 98.56 116 ALA A O 1
ATOM 833 N N . GLU A 1 117 ? 7.745 -10.193 -11.835 1.00 98.69 117 GLU A N 1
ATOM 834 C CA . GLU A 1 117 ? 7.554 -11.034 -13.025 1.00 98.69 117 GLU A CA 1
ATOM 835 C C . GLU A 1 117 ? 7.175 -10.217 -14.269 1.00 98.69 117 GLU A C 1
ATOM 837 O O . GLU A 1 117 ? 7.694 -10.467 -15.356 1.00 98.69 117 GLU A O 1
ATOM 842 N N . LEU A 1 118 ? 6.263 -9.249 -14.130 1.00 98.75 118 LEU A N 1
ATOM 843 C CA . LEU A 1 118 ? 5.798 -8.435 -15.251 1.00 98.75 118 LEU A CA 1
ATOM 844 C C . LEU A 1 118 ? 6.886 -7.471 -15.731 1.00 98.75 118 LEU A C 1
ATOM 846 O O . LEU A 1 118 ? 7.093 -7.345 -16.938 1.00 98.75 118 LEU A O 1
ATOM 850 N N . ALA A 1 119 ? 7.599 -6.825 -14.804 1.00 98.81 119 ALA A N 1
ATOM 851 C CA . ALA A 1 119 ? 8.690 -5.919 -15.142 1.00 98.81 119 ALA A CA 1
ATOM 852 C C . ALA A 1 119 ? 9.835 -6.652 -15.864 1.00 98.81 119 ALA A C 1
ATOM 854 O O . ALA A 1 119 ? 10.263 -6.218 -16.936 1.00 98.81 119 ALA A O 1
ATOM 855 N N . GLU A 1 120 ? 10.270 -7.798 -15.332 1.00 98.81 120 GLU A N 1
ATOM 856 C CA . GLU A 1 120 ? 11.323 -8.613 -15.947 1.00 98.81 120 GLU A CA 1
ATOM 857 C C . GLU A 1 120 ? 10.890 -9.215 -17.287 1.00 98.81 120 GLU A C 1
ATOM 859 O O . GLU A 1 120 ? 11.662 -9.213 -18.248 1.00 98.81 120 GLU A O 1
ATOM 864 N N . GLY A 1 121 ? 9.642 -9.680 -17.396 1.00 98.88 121 GLY A N 1
ATOM 865 C CA . GLY A 1 121 ? 9.109 -10.229 -18.643 1.00 98.88 121 GLY A CA 1
ATOM 866 C C . GLY A 1 121 ? 9.093 -9.204 -19.780 1.00 98.88 121 GLY A C 1
ATOM 867 O O . GLY A 1 121 ? 9.499 -9.514 -20.901 1.00 98.88 121 GLY A O 1
ATOM 868 N N . ILE A 1 122 ? 8.679 -7.966 -19.488 1.00 98.88 122 ILE A N 1
ATOM 869 C CA . ILE A 1 122 ? 8.689 -6.861 -20.459 1.00 98.88 122 ILE A CA 1
ATOM 870 C C . ILE A 1 122 ? 10.121 -6.495 -20.847 1.00 98.88 122 ILE A C 1
ATOM 872 O O . ILE A 1 122 ? 10.418 -6.389 -22.037 1.00 98.88 122 ILE A O 1
ATOM 876 N N . ALA A 1 123 ? 11.018 -6.343 -19.868 1.00 98.81 123 ALA A N 1
ATOM 877 C CA . ALA A 1 123 ? 12.417 -6.031 -20.140 1.00 98.81 123 ALA A CA 1
ATOM 878 C C . ALA A 1 123 ? 13.072 -7.104 -21.022 1.00 98.81 123 ALA A C 1
ATOM 880 O O . ALA A 1 123 ? 13.651 -6.773 -22.059 1.00 98.81 123 ALA A O 1
ATOM 881 N N . THR A 1 124 ? 12.882 -8.381 -20.683 1.00 98.81 124 THR A N 1
ATOM 882 C CA . THR A 1 124 ? 13.405 -9.526 -21.441 1.00 98.81 124 THR A CA 1
ATOM 883 C C . THR A 1 124 ? 12.894 -9.536 -22.880 1.00 98.81 124 THR A C 1
ATOM 885 O O . THR A 1 124 ? 13.684 -9.674 -23.817 1.00 98.81 124 TH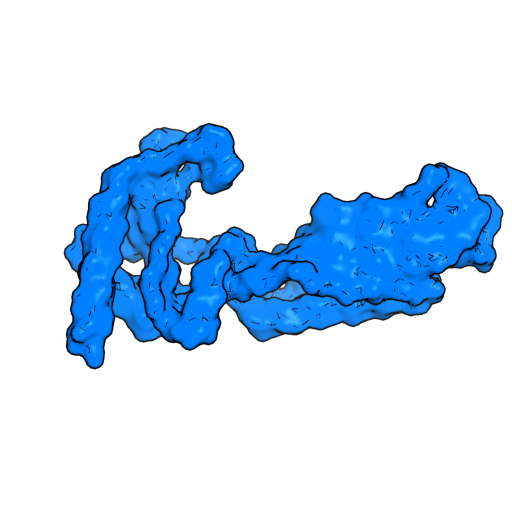R A O 1
ATOM 888 N N . ALA A 1 125 ? 11.587 -9.336 -23.091 1.00 98.69 125 ALA A N 1
ATOM 889 C CA . ALA A 1 125 ? 10.995 -9.284 -24.431 1.00 98.69 125 ALA A CA 1
ATOM 890 C C . ALA A 1 125 ? 11.599 -8.169 -25.306 1.00 98.69 125 ALA A C 1
ATOM 892 O O . ALA A 1 125 ? 11.622 -8.271 -26.533 1.00 98.69 125 ALA A O 1
ATOM 893 N N . MET A 1 126 ? 12.129 -7.122 -24.674 1.00 98.56 126 MET A N 1
ATOM 894 C CA . MET A 1 126 ? 12.779 -5.984 -25.319 1.00 98.56 126 MET A CA 1
ATOM 895 C C . MET A 1 126 ? 14.315 -6.083 -25.327 1.00 98.56 126 MET A C 1
ATOM 897 O O . MET A 1 126 ? 14.984 -5.127 -25.722 1.00 98.56 126 MET A O 1
ATOM 901 N N . ARG A 1 127 ? 14.874 -7.257 -24.983 1.00 98.50 127 ARG A N 1
ATOM 902 C CA . ARG A 1 127 ? 16.318 -7.573 -24.911 1.00 98.50 127 ARG A CA 1
ATOM 903 C C . ARG A 1 127 ? 17.078 -6.871 -23.774 1.00 98.50 127 ARG A C 1
ATOM 905 O O . ARG A 1 127 ? 18.300 -6.762 -23.843 1.00 98.50 127 ARG A O 1
ATOM 912 N N . GLY A 1 128 ? 16.366 -6.372 -22.768 1.00 98.50 128 GLY A N 1
ATOM 913 C CA . GLY A 1 128 ? 16.929 -5.826 -21.534 1.00 98.50 128 GLY A CA 1
ATOM 914 C C . GLY A 1 128 ? 16.737 -6.767 -20.344 1.00 98.50 128 GLY A C 1
ATOM 915 O O . GLY A 1 128 ? 16.342 -7.920 -20.502 1.00 98.50 128 GLY A O 1
ATOM 916 N N . HIS A 1 129 ? 16.996 -6.243 -19.151 1.00 98.56 129 HIS A N 1
ATOM 917 C CA . HIS A 1 129 ? 16.796 -6.913 -17.866 1.00 98.56 129 HIS A CA 1
ATOM 918 C C . HIS A 1 129 ? 16.233 -5.918 -16.844 1.00 98.56 129 HIS A C 1
ATOM 920 O O . HIS A 1 129 ? 16.499 -4.720 -16.940 1.00 98.56 129 HIS A O 1
ATOM 926 N N . CYS A 1 130 ? 15.462 -6.383 -15.869 1.00 98.81 130 CYS A N 1
ATOM 927 C CA . CYS A 1 130 ? 14.924 -5.586 -14.781 1.00 98.81 130 CYS A CA 1
ATOM 928 C C . CYS A 1 130 ? 15.161 -6.277 -13.435 1.00 98.81 130 CYS A C 1
ATOM 930 O O . CYS A 1 130 ? 14.539 -7.281 -13.095 1.00 98.81 130 CYS A O 1
ATOM 932 N N . GLU A 1 131 ? 15.996 -5.667 -12.601 1.00 98.75 131 GLU A N 1
ATOM 933 C CA . GLU A 1 131 ? 16.181 -6.104 -11.220 1.00 98.75 131 GLU A CA 1
ATOM 934 C C . GLU A 1 131 ? 15.057 -5.527 -10.350 1.00 98.75 131 GLU A C 1
ATOM 936 O O . GLU A 1 131 ? 14.823 -4.318 -10.352 1.00 98.75 131 GLU A O 1
ATOM 941 N N . PHE A 1 132 ? 14.372 -6.375 -9.581 1.00 98.56 132 PHE A N 1
ATOM 942 C CA . PHE A 1 132 ? 13.386 -5.951 -8.586 1.00 98.56 132 PHE A CA 1
ATOM 943 C C . PHE A 1 132 ? 13.958 -6.070 -7.173 1.00 98.56 132 PHE A C 1
ATOM 945 O O . PHE A 1 132 ? 14.474 -7.120 -6.785 1.00 98.56 132 PHE A O 1
ATOM 952 N N . LYS A 1 133 ? 13.795 -5.014 -6.373 1.00 98.25 133 LYS A N 1
ATOM 953 C CA . LYS A 1 133 ? 14.156 -4.993 -4.955 1.00 98.25 133 LYS A CA 1
ATOM 954 C C . LYS A 1 133 ? 12.997 -4.470 -4.117 1.00 98.25 133 LYS A C 1
ATOM 956 O O . LYS A 1 133 ? 12.540 -3.351 -4.319 1.00 98.25 133 LYS A O 1
ATOM 961 N N . LEU A 1 134 ? 12.577 -5.250 -3.125 1.00 95.44 134 LEU A N 1
ATOM 962 C CA . LEU A 1 134 ? 11.676 -4.794 -2.067 1.00 95.44 134 LEU A CA 1
ATOM 963 C C . LEU A 1 134 ? 12.515 -4.189 -0.928 1.00 95.44 134 LEU A C 1
ATOM 965 O O . LEU A 1 134 ? 13.410 -4.855 -0.410 1.00 95.44 134 LEU A O 1
ATOM 969 N N . GLU A 1 135 ? 12.268 -2.930 -0.570 1.00 87.50 135 GLU A N 1
ATOM 970 C CA . GLU A 1 135 ? 13.102 -2.170 0.377 1.00 87.50 135 GLU A CA 1
ATOM 971 C C . GLU A 1 135 ? 12.519 -2.113 1.788 1.00 87.50 135 GLU A C 1
ATOM 973 O O . GLU A 1 135 ? 13.245 -2.258 2.768 1.00 87.50 135 GLU A O 1
ATOM 978 N N . SER A 1 136 ? 11.211 -1.901 1.893 1.00 73.94 136 SER A N 1
ATOM 979 C CA . SER A 1 136 ? 10.483 -1.837 3.158 1.00 73.94 136 SER A CA 1
ATOM 980 C C . SER A 1 136 ? 9.091 -2.409 2.961 1.00 73.94 136 SER A C 1
ATOM 982 O O . SER A 1 136 ? 8.539 -2.320 1.864 1.00 73.94 136 SER A O 1
ATOM 984 N N . ALA A 1 137 ? 8.554 -3.025 4.009 1.00 78.00 137 ALA A N 1
ATOM 985 C CA . ALA A 1 137 ? 7.338 -3.811 3.936 1.00 78.00 137 ALA A CA 1
ATOM 986 C C . ALA A 1 137 ? 6.581 -3.795 5.265 1.00 78.00 137 ALA A C 1
ATOM 988 O O . ALA A 1 137 ? 6.600 -4.785 5.996 1.00 78.00 137 ALA A O 1
ATOM 989 N N . ALA A 1 138 ? 5.893 -2.694 5.579 1.00 83.44 138 ALA A N 1
ATOM 990 C CA . ALA A 1 138 ? 4.923 -2.754 6.669 1.00 83.44 138 ALA A CA 1
ATOM 991 C C . ALA A 1 138 ? 3.728 -3.609 6.206 1.00 83.44 138 ALA A C 1
ATOM 993 O O . ALA A 1 138 ? 3.129 -3.296 5.171 1.00 83.44 138 ALA A O 1
ATOM 994 N N . PRO A 1 139 ? 3.377 -4.694 6.912 1.00 89.88 139 PRO A N 1
ATOM 995 C CA . PRO A 1 139 ? 2.203 -5.487 6.573 1.00 89.88 139 PRO A CA 1
ATOM 996 C C . PRO A 1 139 ? 0.912 -4.689 6.831 1.00 89.88 139 PRO A C 1
ATOM 998 O O . PRO A 1 139 ? 0.942 -3.677 7.529 1.00 89.88 139 PRO A O 1
ATOM 1001 N N . PRO A 1 140 ? -0.240 -5.112 6.282 1.00 94.06 140 PRO A N 1
ATOM 1002 C CA . PRO A 1 140 ? -1.519 -4.505 6.638 1.00 94.06 140 PRO A CA 1
ATOM 1003 C C . PRO A 1 140 ? -1.848 -4.714 8.122 1.00 94.06 140 PRO A C 1
ATOM 1005 O O . PRO A 1 140 ? -1.573 -5.773 8.690 1.00 94.06 140 PRO A O 1
ATOM 1008 N N . VAL A 1 141 ? -2.498 -3.722 8.734 1.00 95.81 141 VAL A N 1
ATOM 1009 C CA . VAL A 1 141 ? -3.064 -3.833 10.084 1.00 95.81 141 VAL A CA 1
ATOM 1010 C C . VAL A 1 141 ? -4.306 -4.709 10.005 1.00 95.81 141 VAL A C 1
ATOM 1012 O O . VAL A 1 141 ? -5.329 -4.301 9.447 1.00 95.81 141 VAL A O 1
ATOM 1015 N N . ILE A 1 142 ? -4.218 -5.912 10.571 1.00 96.50 142 ILE A N 1
ATOM 1016 C CA . ILE A 1 142 ? -5.318 -6.875 10.626 1.00 96.50 142 ILE A CA 1
ATOM 1017 C C . ILE A 1 142 ? -5.653 -7.152 12.082 1.00 96.50 142 ILE A C 1
ATOM 1019 O O . ILE A 1 142 ? -4.892 -7.796 12.800 1.00 96.50 142 ILE A O 1
ATOM 1023 N N . ASN A 1 143 ? -6.820 -6.679 12.499 1.00 97.44 143 ASN A N 1
ATOM 1024 C CA . ASN A 1 143 ? -7.315 -6.904 13.844 1.00 97.44 143 ASN A CA 1
ATOM 1025 C C . ASN A 1 143 ? -7.875 -8.318 13.986 1.00 97.44 143 ASN A C 1
ATOM 1027 O O . ASN A 1 143 ? -8.680 -8.772 13.163 1.00 97.44 143 ASN A O 1
ATOM 1031 N N . ASP A 1 144 ? -7.490 -8.984 15.070 1.00 97.50 144 ASP A N 1
ATOM 1032 C CA . ASP A 1 144 ? -8.062 -10.261 15.471 1.00 97.50 144 ASP A CA 1
ATOM 1033 C C . ASP A 1 144 ? -9.555 -10.097 15.798 1.00 97.50 144 ASP A C 1
ATOM 1035 O O . ASP A 1 144 ? -9.959 -9.122 16.433 1.00 97.50 144 ASP A O 1
ATOM 1039 N N . ARG A 1 145 ? -10.393 -11.033 15.336 1.00 97.06 145 ARG A N 1
ATOM 1040 C CA . ARG A 1 145 ? -11.857 -10.903 15.434 1.00 97.06 145 ARG A CA 1
ATOM 1041 C C . ARG A 1 145 ? -12.339 -10.906 16.896 1.00 97.06 145 ARG A C 1
ATOM 1043 O O . ARG A 1 145 ? -13.037 -9.954 17.250 1.00 97.06 145 ARG A O 1
ATOM 1050 N N . PRO A 1 146 ? -11.986 -11.901 17.739 1.00 96.31 146 PRO A N 1
ATOM 1051 C CA . PRO A 1 146 ? -12.288 -11.868 19.170 1.00 96.31 146 PRO A CA 1
ATOM 1052 C C . PRO A 1 146 ? -11.816 -10.592 19.872 1.00 96.31 146 PRO A C 1
ATOM 1054 O O . PRO A 1 146 ? -12.611 -9.940 20.549 1.00 96.31 146 PRO A O 1
ATOM 1057 N N . VAL A 1 147 ? -10.554 -10.189 19.678 1.00 96.81 147 VAL A N 1
ATOM 1058 C CA . VAL A 1 147 ? -10.017 -9.007 20.373 1.00 96.81 147 VAL A CA 1
ATOM 1059 C C . VAL A 1 147 ? -10.716 -7.726 19.908 1.00 96.81 147 VAL A C 1
ATOM 1061 O O . VAL A 1 147 ? -11.052 -6.883 20.736 1.00 96.81 147 VAL A O 1
ATOM 1064 N N . ALA A 1 148 ? -10.991 -7.578 18.610 1.00 97.25 148 ALA A N 1
ATOM 1065 C CA . ALA A 1 148 ? -11.728 -6.429 18.085 1.00 97.25 148 ALA A CA 1
ATOM 1066 C C . ALA A 1 148 ? -13.157 -6.348 18.642 1.00 97.25 148 ALA A C 1
ATOM 1068 O O . ALA A 1 148 ? -13.617 -5.257 18.970 1.00 97.25 148 ALA A O 1
ATOM 1069 N N . ALA A 1 149 ? -13.851 -7.481 18.789 1.00 96.44 149 ALA A N 1
ATOM 1070 C CA . ALA A 1 149 ? -15.181 -7.509 19.395 1.00 96.44 149 ALA A CA 1
ATOM 1071 C C . ALA A 1 149 ? -15.140 -7.039 20.860 1.00 96.44 149 ALA A C 1
ATOM 1073 O O . ALA A 1 149 ? -15.910 -6.159 21.242 1.00 96.44 149 ALA A O 1
ATOM 1074 N N . MET A 1 150 ? -14.176 -7.536 21.641 1.00 97.00 150 MET A N 1
ATOM 1075 C CA . MET A 1 150 ? -13.982 -7.115 23.032 1.00 97.00 150 MET A CA 1
ATOM 1076 C C . MET A 1 150 ? -13.661 -5.616 23.141 1.00 97.00 150 MET A C 1
ATOM 1078 O O . MET A 1 150 ? -14.258 -4.914 23.960 1.00 97.00 150 MET A O 1
ATOM 1082 N N . VAL A 1 151 ? -12.763 -5.096 22.295 1.00 97.62 151 VAL A N 1
ATOM 1083 C CA . VAL A 1 151 ? -12.426 -3.661 22.282 1.00 97.62 151 VAL A CA 1
ATOM 1084 C C . VAL A 1 151 ? -13.635 -2.817 21.875 1.00 97.62 151 VAL A C 1
ATOM 1086 O O . VAL A 1 151 ? -13.854 -1.755 22.457 1.00 97.62 151 VAL A O 1
ATOM 1089 N N . ALA A 1 152 ? -14.454 -3.285 20.930 1.00 97.31 152 ALA A N 1
ATOM 1090 C CA . ALA A 1 152 ? -15.696 -2.611 20.565 1.00 97.31 152 ALA A CA 1
ATOM 1091 C C . ALA A 1 152 ? -16.668 -2.540 21.754 1.00 97.31 152 ALA A C 1
ATOM 1093 O O . ALA A 1 152 ? -17.212 -1.472 22.023 1.00 97.31 152 ALA A O 1
ATOM 1094 N N . ASP A 1 153 ? -16.836 -3.622 22.518 1.00 96.69 153 ASP A N 1
ATOM 1095 C CA . ASP A 1 153 ? -17.682 -3.631 23.720 1.00 96.69 153 ASP A CA 1
ATOM 1096 C C . ASP A 1 153 ? -17.147 -2.715 24.827 1.00 96.69 153 ASP A C 1
ATOM 1098 O O . ASP A 1 153 ? -17.914 -2.001 25.480 1.00 96.69 153 ASP A O 1
ATOM 1102 N N . ALA A 1 154 ? -15.825 -2.685 25.021 1.00 97.19 154 ALA A N 1
ATOM 1103 C CA . ALA A 1 154 ? -15.180 -1.743 25.929 1.00 97.19 154 ALA A CA 1
ATOM 1104 C C . ALA A 1 154 ? -15.457 -0.290 25.513 1.00 97.19 154 ALA A C 1
ATOM 1106 O O . ALA A 1 154 ? -15.836 0.531 26.350 1.00 97.19 154 ALA A O 1
ATOM 1107 N N . ALA A 1 155 ? -15.327 0.012 24.217 1.00 97.75 155 ALA A N 1
ATOM 1108 C CA . ALA A 1 155 ? -15.612 1.330 23.670 1.00 97.75 155 ALA A CA 1
ATOM 1109 C C . ALA A 1 155 ? -17.087 1.716 23.859 1.00 97.75 155 ALA A C 1
ATOM 1111 O O . ALA A 1 155 ? -17.355 2.802 24.371 1.00 97.75 155 ALA A O 1
ATOM 1112 N N . ARG A 1 156 ? -18.041 0.819 23.565 1.00 97.56 156 ARG A N 1
ATOM 1113 C CA . ARG A 1 156 ? -19.484 1.059 23.785 1.00 97.56 156 ARG A CA 1
ATOM 1114 C C . ARG A 1 156 ? -19.794 1.433 25.232 1.00 97.56 156 ARG A C 1
ATOM 1116 O O . ARG A 1 156 ? -20.585 2.341 25.467 1.00 97.56 156 ARG A O 1
ATOM 1123 N N . GLY A 1 157 ? -19.139 0.794 26.203 1.00 97.06 157 GLY A N 1
ATOM 1124 C CA . GLY A 1 157 ? -19.298 1.132 27.622 1.00 97.06 157 GLY A CA 1
ATOM 1125 C C . GLY A 1 157 ? -18.789 2.530 28.004 1.00 97.06 157 GLY A C 1
ATOM 1126 O O . GLY A 1 157 ? -19.219 3.083 29.014 1.00 97.06 157 GLY A O 1
ATOM 1127 N N . VAL A 1 158 ? -17.885 3.115 27.211 1.00 97.62 158 VAL A N 1
ATOM 1128 C CA . VAL A 1 158 ? -17.274 4.428 27.475 1.00 97.62 158 VAL A CA 1
ATOM 1129 C C . VAL A 1 158 ? -17.956 5.553 26.702 1.00 97.62 158 VAL A C 1
ATOM 1131 O O . VAL A 1 158 ? -18.203 6.611 27.287 1.00 97.62 158 VAL A O 1
ATOM 1134 N N . VAL A 1 159 ? -18.224 5.340 25.410 1.00 97.12 159 VAL A N 1
ATOM 1135 C CA . VAL A 1 159 ? -18.749 6.364 24.488 1.00 97.12 159 VAL A CA 1
ATOM 1136 C C . VAL A 1 159 ? -20.230 6.185 24.133 1.00 97.12 159 VAL A C 1
ATOM 1138 O O . VAL A 1 159 ? -20.825 7.078 23.536 1.00 97.12 159 VAL A O 1
ATOM 1141 N N . GLY A 1 160 ? -20.850 5.076 24.543 1.00 95.44 160 GLY A N 1
ATOM 1142 C CA . GLY A 1 160 ? -22.218 4.706 24.174 1.00 95.44 160 GLY A CA 1
ATOM 1143 C C . GLY A 1 160 ? -22.285 3.918 22.862 1.00 95.44 160 GLY A C 1
ATOM 1144 O O . GLY A 1 160 ? -21.379 3.980 22.032 1.00 95.44 160 GLY A O 1
ATOM 1145 N N . GLU A 1 161 ? -23.371 3.164 22.658 1.00 86.12 161 GLU A N 1
ATOM 1146 C CA . GLU A 1 161 ? -23.520 2.296 21.478 1.00 86.12 161 GLU A CA 1
ATOM 1147 C C . GLU A 1 161 ? -23.443 3.055 20.150 1.00 86.12 161 GLU A C 1
ATOM 1149 O O . GLU A 1 161 ? -22.719 2.640 19.249 1.00 86.12 161 GLU A O 1
ATOM 1154 N N . GLY A 1 162 ? -24.145 4.186 20.040 1.00 89.12 162 GLY A N 1
ATOM 1155 C CA . GLY A 1 162 ? -24.224 4.965 18.799 1.00 89.12 162 GLY A CA 1
ATOM 1156 C C . GLY A 1 162 ? -22.925 5.673 18.400 1.00 89.12 162 GLY A C 1
ATOM 1157 O O . GLY A 1 162 ? -22.875 6.284 17.336 1.00 89.12 162 GLY A O 1
ATOM 1158 N N . ALA A 1 163 ? -21.891 5.614 19.243 1.00 93.69 163 ALA A N 1
ATOM 1159 C CA . ALA A 1 163 ? -20.612 6.275 19.016 1.00 93.69 163 ALA A CA 1
ATOM 1160 C C . ALA A 1 163 ? -19.477 5.301 18.653 1.00 93.69 163 ALA A C 1
ATOM 1162 O O . ALA A 1 163 ? -18.369 5.742 18.346 1.00 93.69 163 ALA A O 1
ATOM 1163 N N . VAL A 1 164 ? -19.743 3.989 18.625 1.00 95.81 164 VAL A N 1
ATOM 1164 C CA . VAL A 1 164 ? -18.849 3.024 17.974 1.00 95.81 164 VAL A CA 1
ATOM 1165 C C . VAL A 1 164 ? -19.283 2.876 16.522 1.00 95.81 164 VAL A C 1
ATOM 1167 O O . VAL A 1 164 ? -20.293 2.241 16.226 1.00 95.81 164 VAL A O 1
ATOM 1170 N N . VAL A 1 165 ? -18.536 3.502 15.618 1.00 94.38 165 VAL A N 1
ATOM 1171 C CA . VAL A 1 165 ? -18.932 3.675 14.216 1.00 94.38 165 VAL A CA 1
ATOM 1172 C C . VAL A 1 165 ? -18.073 2.836 13.281 1.00 94.38 165 VAL A C 1
ATOM 1174 O O . VAL A 1 165 ? -16.923 2.513 13.580 1.00 94.38 165 VAL A O 1
ATOM 1177 N N . ALA A 1 166 ? -18.630 2.490 12.122 1.00 89.38 166 ALA A N 1
ATOM 1178 C CA . ALA A 1 166 ? -17.842 1.921 11.041 1.00 89.38 166 ALA A CA 1
ATOM 1179 C C . ALA A 1 166 ? -16.971 3.010 10.403 1.00 89.38 166 ALA A C 1
ATOM 1181 O O . ALA A 1 166 ? -17.427 4.130 10.174 1.00 89.38 166 ALA A O 1
ATOM 1182 N N . PHE A 1 167 ? -15.735 2.653 10.075 1.00 88.12 167 PHE A N 1
ATOM 1183 C CA . PHE A 1 167 ? -14.840 3.471 9.271 1.00 88.12 167 PHE A CA 1
ATOM 1184 C C . PHE A 1 167 ? -14.270 2.603 8.153 1.00 88.12 167 PHE A C 1
ATOM 1186 O O . PHE A 1 167 ? -13.946 1.425 8.367 1.00 88.12 167 PHE A O 1
ATOM 1193 N N . GLU A 1 168 ? -14.204 3.162 6.948 1.00 89.75 168 GLU A N 1
ATOM 1194 C CA . GLU A 1 168 ? -13.635 2.447 5.810 1.00 89.75 168 GLU A CA 1
ATOM 1195 C C . GLU A 1 168 ? -12.145 2.174 6.050 1.00 89.75 168 GLU A C 1
ATOM 1197 O O . GLU A 1 168 ? -11.458 3.021 6.628 1.00 89.75 168 GLU A O 1
ATOM 1202 N N . PRO A 1 169 ? -11.616 1.010 5.631 1.00 91.75 169 PRO A N 1
ATOM 1203 C CA . PRO A 1 169 ? -10.197 0.733 5.771 1.00 91.75 169 PRO A CA 1
ATOM 1204 C C . PRO A 1 169 ? -9.341 1.825 5.131 1.00 91.75 169 PRO A C 1
ATOM 1206 O O . PRO A 1 169 ? -9.610 2.301 4.026 1.00 91.75 169 PRO A O 1
ATOM 1209 N N . LEU A 1 170 ? -8.273 2.194 5.822 1.00 93.12 170 LEU A N 1
ATOM 1210 C CA . LEU A 1 170 ? -7.380 3.253 5.385 1.00 93.12 170 LEU A CA 1
ATOM 1211 C C . LEU A 1 170 ? -6.283 2.683 4.490 1.00 93.12 170 LEU A C 1
ATOM 1213 O O . LEU A 1 170 ? -5.635 1.703 4.839 1.00 93.12 170 LEU A O 1
ATOM 1217 N N . MET A 1 171 ? -5.988 3.343 3.370 1.00 92.50 171 MET A N 1
ATOM 1218 C CA . MET A 1 171 ? -4.841 2.977 2.518 1.00 92.50 171 MET A CA 1
ATOM 1219 C C . MET A 1 171 ? -3.493 3.507 3.047 1.00 92.50 171 MET A C 1
ATOM 1221 O O . MET A 1 171 ? -2.466 3.420 2.372 1.00 92.50 171 MET A O 1
ATOM 1225 N N . VAL A 1 172 ? -3.502 4.054 4.263 1.00 89.94 172 VAL A N 1
ATOM 1226 C CA . VAL A 1 172 ? -2.328 4.520 5.007 1.00 89.94 172 VAL A CA 1
ATOM 1227 C C . VAL A 1 172 ? -1.663 3.328 5.696 1.00 89.94 172 VAL A C 1
ATOM 1229 O O . VAL A 1 172 ? -2.344 2.378 6.069 1.00 89.94 172 VAL A O 1
ATOM 1232 N N . GLY A 1 173 ? -0.337 3.374 5.830 1.00 90.44 173 GLY A N 1
ATOM 1233 C CA . GLY A 1 173 ? 0.440 2.347 6.528 1.00 90.44 173 GLY A CA 1
ATOM 1234 C C . GLY A 1 173 ? 0.631 2.656 8.003 1.00 90.44 173 GLY A C 1
ATOM 1235 O O . GLY A 1 173 ? 0.729 3.824 8.365 1.00 90.44 173 GLY A O 1
ATOM 1236 N N . GLU A 1 174 ? 0.732 1.608 8.812 1.00 92.19 174 GLU A N 1
ATOM 1237 C CA . GLU A 1 174 ? 0.898 1.686 10.263 1.00 92.19 174 GLU A CA 1
ATOM 1238 C C . GLU A 1 174 ? 1.799 0.532 10.728 1.00 92.19 174 GLU A C 1
ATOM 1240 O O . GLU A 1 174 ? 1.550 -0.634 10.402 1.00 92.19 174 GLU A O 1
ATOM 1245 N N . ASP A 1 175 ? 2.874 0.849 11.452 1.00 92.94 175 ASP A N 1
ATOM 1246 C CA . ASP A 1 175 ? 3.886 -0.133 11.853 1.00 92.94 175 ASP A CA 1
ATOM 1247 C C . ASP A 1 175 ? 3.420 -1.009 13.024 1.00 92.94 175 ASP A C 1
ATOM 1249 O O . ASP A 1 175 ? 3.939 -2.116 13.215 1.00 92.94 175 ASP A O 1
ATOM 1253 N N . PHE A 1 176 ? 2.333 -0.618 13.703 1.00 94.88 176 PHE A N 1
ATOM 1254 C CA . PHE A 1 176 ? 1.650 -1.476 14.668 1.00 94.88 176 PHE A CA 1
ATOM 1255 C C . PHE A 1 176 ? 1.234 -2.833 14.072 1.00 94.88 176 PHE A C 1
ATOM 1257 O O . PHE A 1 176 ? 1.054 -3.818 14.792 1.00 94.88 176 PHE A O 1
ATOM 1264 N N . ALA A 1 177 ? 1.143 -2.940 12.744 1.00 94.00 177 ALA A N 1
ATOM 1265 C CA . ALA A 1 177 ? 0.920 -4.202 12.055 1.00 94.00 177 ALA A CA 1
ATOM 1266 C C . ALA A 1 177 ? 1.959 -5.291 12.404 1.00 94.00 177 ALA A C 1
ATOM 1268 O O . ALA A 1 177 ? 1.595 -6.465 12.487 1.00 94.00 177 ALA A O 1
ATOM 1269 N N . TYR A 1 178 ? 3.222 -4.941 12.683 1.00 93.44 178 TYR A N 1
ATOM 1270 C CA . TYR A 1 178 ? 4.241 -5.921 13.096 1.00 93.44 178 TYR A CA 1
ATOM 1271 C C . TYR A 1 178 ? 3.918 -6.565 14.447 1.00 93.44 178 TYR A C 1
ATOM 1273 O O . TYR A 1 178 ? 4.106 -7.767 14.641 1.00 93.44 178 TYR A O 1
ATOM 1281 N N . PHE A 1 179 ? 3.369 -5.785 15.377 1.00 95.19 179 PHE A N 1
ATOM 1282 C CA . PHE A 1 179 ? 2.899 -6.293 16.661 1.00 95.19 179 PHE A CA 1
ATOM 1283 C C . PHE A 1 179 ? 1.738 -7.278 16.486 1.00 95.19 179 PHE A C 1
ATOM 1285 O O . PHE A 1 179 ? 1.701 -8.319 17.149 1.00 95.19 179 PHE A O 1
ATOM 1292 N N . LEU A 1 180 ? 0.825 -6.982 15.558 1.00 95.06 180 LEU A N 1
ATOM 1293 C CA . LEU A 1 180 ? -0.322 -7.836 15.246 1.00 95.06 180 LEU A CA 1
ATOM 1294 C C . LEU A 1 180 ? 0.058 -9.123 14.501 1.00 95.06 180 LEU A C 1
ATOM 1296 O O . LEU A 1 180 ? -0.629 -10.130 14.648 1.00 95.06 180 LEU A O 1
ATOM 1300 N N . GLN A 1 181 ? 1.173 -9.140 13.764 1.00 91.81 181 GLN A N 1
ATOM 1301 C CA . GLN A 1 181 ? 1.720 -10.386 13.213 1.00 91.81 181 GLN A CA 1
ATOM 1302 C C . GLN A 1 181 ? 2.248 -11.327 14.301 1.00 91.81 181 GLN A C 1
ATOM 1304 O O . GLN A 1 181 ? 2.177 -12.545 14.150 1.00 91.81 181 GLN A O 1
ATOM 1309 N N . ALA A 1 182 ? 2.781 -10.777 15.394 1.00 94.12 182 ALA A N 1
ATOM 1310 C CA . ALA A 1 182 ? 3.355 -11.571 16.473 1.00 94.12 182 ALA A CA 1
ATOM 1311 C C . ALA A 1 182 ? 2.300 -12.096 17.458 1.00 94.12 182 ALA A C 1
ATOM 1313 O O . ALA A 1 182 ? 2.490 -13.155 18.060 1.00 94.12 182 ALA A O 1
ATOM 1314 N N . ARG A 1 183 ? 1.216 -11.342 17.686 1.00 95.12 183 ARG A N 1
ATOM 1315 C CA . ARG A 1 183 ? 0.188 -11.667 18.684 1.00 95.12 183 ARG A CA 1
ATOM 1316 C C . ARG A 1 183 ? -1.196 -11.180 18.244 1.00 95.12 183 ARG A C 1
ATOM 1318 O O . ARG A 1 183 ? -1.289 -10.065 17.736 1.00 95.12 183 ARG A O 1
ATOM 1325 N N . PRO A 1 184 ? -2.278 -11.917 18.572 1.00 95.81 184 PRO A N 1
ATOM 1326 C CA . PRO A 1 184 ? -3.639 -11.412 18.427 1.00 95.81 184 PRO A CA 1
ATOM 1327 C C . PRO A 1 184 ? -3.803 -10.044 19.093 1.00 95.81 184 PRO A C 1
ATOM 1329 O O . PRO A 1 184 ? -3.282 -9.781 20.189 1.00 95.81 184 PRO A O 1
ATOM 1332 N N . GLY A 1 185 ? -4.513 -9.146 18.425 1.00 96.94 185 GLY A N 1
ATOM 1333 C CA . GLY A 1 185 ? -4.651 -7.784 18.898 1.00 96.94 185 GLY A CA 1
ATOM 1334 C C . GLY A 1 185 ? -5.636 -6.950 18.102 1.00 96.94 185 GLY A C 1
ATOM 1335 O O . GLY A 1 185 ? -6.211 -7.408 17.118 1.00 96.94 185 GLY A O 1
ATOM 1336 N N . CYS A 1 186 ? -5.819 -5.718 18.558 1.00 97.69 186 CYS A N 1
ATOM 1337 C CA . CYS A 1 186 ? -6.700 -4.751 17.929 1.00 97.69 186 CYS A CA 1
ATOM 1338 C C . CYS A 1 186 ? -6.061 -3.362 17.939 1.00 97.69 186 CYS A C 1
ATOM 1340 O O . CYS A 1 186 ? -5.605 -2.882 18.976 1.00 97.69 186 CYS A O 1
ATOM 1342 N N . PHE A 1 187 ? -6.081 -2.716 16.783 1.00 97.88 187 PHE A N 1
ATOM 1343 C CA . PHE A 1 187 ? -5.737 -1.324 16.572 1.00 97.88 187 PHE A CA 1
ATOM 1344 C C . PHE A 1 187 ? -6.989 -0.573 16.122 1.00 97.88 187 PHE A C 1
ATOM 1346 O O . PHE A 1 187 ? -7.615 -0.949 15.127 1.00 97.88 187 PHE A O 1
ATOM 1353 N N . PHE A 1 188 ? -7.396 0.445 16.872 1.00 97.81 188 PHE A N 1
ATOM 1354 C CA . PHE A 1 188 ? -8.642 1.168 16.613 1.00 97.81 188 PHE A CA 1
ATOM 1355 C C . PHE A 1 188 ? -8.408 2.663 16.400 1.00 97.81 188 PHE A C 1
ATOM 1357 O O . PHE A 1 188 ? -7.395 3.219 16.822 1.00 97.81 188 PHE A O 1
ATOM 1364 N N . LEU A 1 189 ? -9.365 3.328 15.756 1.00 98.06 189 LEU A N 1
ATOM 1365 C CA . LEU A 1 189 ? -9.318 4.777 15.575 1.00 98.06 189 LEU A CA 1
ATOM 1366 C C . LEU A 1 189 ? -10.113 5.465 16.674 1.00 98.06 189 LEU A C 1
ATOM 1368 O O . LEU A 1 189 ? -11.254 5.096 16.958 1.00 98.06 189 LEU A O 1
ATOM 1372 N N . LEU A 1 190 ? -9.511 6.490 17.257 1.00 98.31 190 LEU A N 1
ATOM 1373 C CA . LEU A 1 190 ? -10.120 7.362 18.246 1.00 98.31 190 LEU A CA 1
ATOM 1374 C C . LEU A 1 190 ? -10.433 8.707 17.599 1.00 98.31 190 LEU A C 1
ATOM 1376 O O . LEU A 1 190 ? -9.537 9.360 17.073 1.00 98.31 190 LEU A O 1
ATOM 1380 N N . GLY A 1 191 ? -11.688 9.136 17.651 1.00 97.75 191 GLY A N 1
ATOM 1381 C CA . GLY A 1 191 ? -12.099 10.404 17.074 1.00 97.75 191 GLY A CA 1
ATOM 1382 C C . GLY A 1 191 ? -11.446 11.591 17.766 1.00 97.75 191 GLY A C 1
ATOM 1383 O O . GLY A 1 191 ? -11.596 11.764 18.976 1.00 97.75 191 GLY A O 1
ATOM 1384 N N . GLY A 1 192 ? -10.719 12.396 16.994 1.00 97.06 192 GLY A N 1
ATOM 1385 C CA . GLY A 1 192 ? -10.016 13.591 17.459 1.00 97.06 192 GLY A CA 1
ATOM 1386 C C . GLY A 1 192 ? -10.225 14.803 16.562 1.00 97.06 192 GLY A C 1
ATOM 1387 O O . GLY A 1 192 ? -9.449 15.753 16.660 1.00 97.06 192 GLY A O 1
ATOM 1388 N N . ALA A 1 193 ? -11.218 14.769 15.668 1.00 96.69 193 ALA A N 1
ATOM 1389 C CA . ALA A 1 193 ? -11.444 15.850 14.721 1.00 96.69 193 ALA A CA 1
ATOM 1390 C C . ALA A 1 193 ? -11.736 17.181 15.439 1.00 96.69 193 ALA A C 1
ATOM 1392 O O . ALA A 1 193 ? -12.652 17.233 16.265 1.00 96.69 193 ALA A O 1
ATOM 1393 N N . PRO A 1 194 ? -10.987 18.254 15.133 1.00 94.31 194 PRO A N 1
ATOM 1394 C CA . PRO A 1 194 ? -11.261 19.580 15.669 1.00 94.31 194 PRO A CA 1
ATOM 1395 C C . PRO A 1 194 ? -12.534 20.173 15.055 1.00 94.31 194 PRO A C 1
ATOM 1397 O O . PRO A 1 194 ? -12.958 19.792 13.965 1.00 94.31 194 PRO A O 1
ATOM 1400 N N . GLU A 1 195 ? -13.115 21.172 15.720 1.00 91.69 195 GLU A N 1
ATOM 1401 C CA . GLU A 1 195 ? -14.196 21.961 15.126 1.00 91.69 195 GLU A CA 1
ATOM 1402 C C . GLU A 1 195 ? -13.702 22.748 13.898 1.00 91.69 195 GLU A C 1
ATOM 1404 O O . GLU A 1 195 ? -12.609 23.335 13.901 1.00 91.69 195 GLU A O 1
ATOM 1409 N N . GLY A 1 196 ? -14.535 22.790 12.854 1.00 89.62 196 GLY A N 1
ATOM 1410 C CA . GLY A 1 196 ? -14.278 23.528 11.617 1.00 89.62 196 GLY A CA 1
ATOM 1411 C C . GLY A 1 196 ? -13.889 22.629 10.433 1.00 89.62 196 GLY A C 1
ATOM 1412 O O . GLY A 1 196 ? -14.414 21.522 10.313 1.00 89.62 196 GLY A O 1
ATOM 1413 N N . PRO A 1 197 ? -13.045 23.115 9.500 1.00 88.44 197 PRO A N 1
ATOM 1414 C CA . PRO A 1 197 ? -12.706 22.370 8.292 1.00 88.44 197 PRO A CA 1
ATOM 1415 C C . PRO A 1 197 ? -11.899 21.107 8.609 1.00 88.44 197 PRO A C 1
ATOM 1417 O O . PRO A 1 197 ? -11.167 21.056 9.598 1.00 88.44 197 PRO A O 1
ATOM 1420 N N . ARG A 1 198 ? -12.005 20.111 7.721 1.00 89.31 198 ARG A N 1
ATOM 1421 C CA . ARG A 1 198 ? -11.213 18.876 7.775 1.00 89.31 198 ARG A CA 1
ATOM 1422 C C . ARG A 1 198 ? -9.724 19.208 7.867 1.00 89.31 198 ARG A C 1
ATOM 1424 O O . ARG A 1 198 ? -9.216 19.989 7.065 1.00 89.31 198 ARG A O 1
ATOM 1431 N N . VAL A 1 199 ? -9.034 18.549 8.794 1.00 91.94 199 VAL A N 1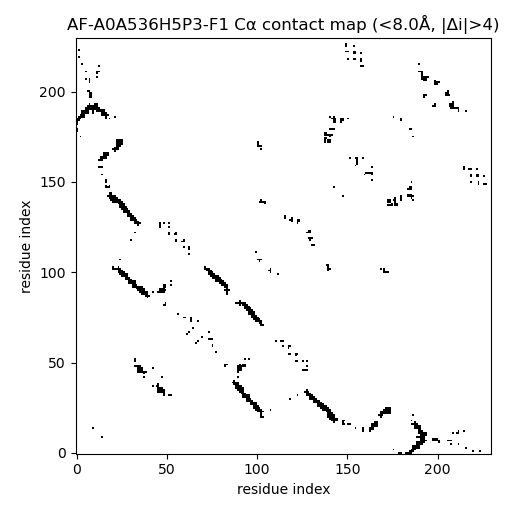
ATOM 1432 C CA . VAL A 1 199 ? -7.588 18.673 8.979 1.00 91.94 199 VAL A CA 1
ATOM 1433 C C . VAL A 1 199 ? -6.953 17.303 8.780 1.00 91.94 199 VAL A C 1
ATOM 1435 O O . VAL A 1 199 ? -7.333 16.341 9.448 1.00 91.94 199 VAL A O 1
ATOM 1438 N N . GLY A 1 200 ? -6.031 17.198 7.826 1.00 92.19 200 GLY A N 1
ATOM 1439 C CA . GLY A 1 200 ? -5.377 15.937 7.491 1.00 92.19 200 GLY A CA 1
ATOM 1440 C C . GLY A 1 200 ? -4.202 15.636 8.414 1.00 92.19 200 GLY A C 1
ATOM 1441 O O . GLY A 1 200 ? -3.533 16.539 8.913 1.00 92.19 200 GLY A O 1
ATOM 1442 N N . HIS A 1 201 ? -3.909 14.352 8.596 1.00 93.31 201 HIS A N 1
ATOM 1443 C CA . HIS A 1 201 ? -2.630 13.931 9.159 1.00 93.31 201 HIS A CA 1
ATOM 1444 C C . HIS A 1 201 ? -1.470 14.423 8.277 1.00 93.31 201 HIS A C 1
ATOM 1446 O O . HIS A 1 201 ? -1.579 14.441 7.052 1.00 93.31 201 HIS A O 1
ATOM 1452 N N . HIS A 1 202 ? -0.355 14.804 8.908 1.00 90.81 202 HIS A N 1
ATOM 145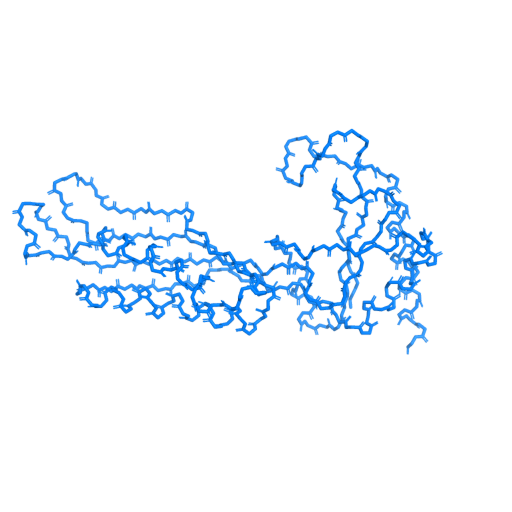3 C CA . HIS A 1 202 ? 0.876 15.274 8.250 1.00 90.81 202 HIS A CA 1
ATOM 1454 C C . HIS A 1 202 ? 0.740 16.585 7.448 1.00 90.81 202 HIS A C 1
ATOM 1456 O O . HIS A 1 202 ? 1.584 16.865 6.596 1.00 90.81 202 HIS A O 1
ATOM 1462 N N . THR A 1 203 ? -0.279 17.407 7.717 1.00 91.62 203 THR A N 1
ATOM 1463 C CA . THR A 1 203 ? -0.362 18.770 7.164 1.00 91.62 203 THR A CA 1
ATOM 1464 C C . THR A 1 203 ? 0.126 19.809 8.185 1.00 91.62 203 THR A C 1
ATOM 1466 O O . THR A 1 203 ? 0.065 19.546 9.389 1.00 91.62 203 THR A O 1
ATOM 1469 N N . PRO A 1 204 ? 0.606 20.992 7.753 1.00 94.69 204 PRO A N 1
ATOM 1470 C CA . PRO A 1 204 ? 1.027 22.061 8.669 1.00 94.69 204 PRO A CA 1
ATOM 1471 C C . PRO A 1 204 ? -0.067 22.515 9.645 1.00 94.69 204 PRO A C 1
ATOM 1473 O O . PRO A 1 204 ? 0.226 22.956 10.751 1.00 94.69 204 PRO A O 1
ATOM 1476 N N . GLU A 1 205 ? -1.329 22.396 9.243 1.00 93.25 205 GLU A N 1
ATOM 1477 C CA . GLU A 1 205 ? -2.502 22.793 10.022 1.00 93.25 205 GLU A CA 1
ATOM 1478 C C . GLU A 1 205 ? -2.962 21.708 11.005 1.00 93.25 205 GLU A C 1
ATOM 1480 O O . GLU A 1 205 ? -3.955 21.921 11.708 1.00 93.25 205 GLU A O 1
ATOM 1485 N N . PHE A 1 206 ? -2.280 20.552 11.040 1.00 95.81 206 PHE A N 1
ATOM 1486 C CA . PHE A 1 206 ? -2.652 19.409 11.867 1.00 95.81 206 PHE A CA 1
ATOM 1487 C C . PHE A 1 206 ? -2.877 19.819 13.320 1.00 95.81 206 PHE A C 1
ATOM 1489 O O . PHE A 1 206 ? -2.006 20.361 13.999 1.00 95.81 206 PHE A O 1
ATOM 1496 N N . ARG A 1 207 ? -4.077 19.511 13.800 1.00 95.75 207 ARG A N 1
ATOM 1497 C CA . ARG A 1 207 ? -4.498 19.701 15.180 1.00 95.75 207 ARG A CA 1
ATOM 1498 C C . ARG A 1 207 ? -5.570 18.677 15.508 1.00 95.75 207 ARG A C 1
ATOM 1500 O O . ARG A 1 207 ? -6.274 18.195 14.619 1.00 95.75 207 ARG A O 1
ATOM 1507 N N . ILE A 1 208 ? -5.702 18.392 16.791 1.00 97.25 208 ILE A N 1
ATOM 1508 C CA . ILE A 1 208 ? -6.730 17.510 17.333 1.00 97.25 208 ILE A CA 1
ATOM 1509 C C . ILE A 1 208 ? -7.532 18.264 18.383 1.00 97.25 208 ILE A C 1
ATOM 1511 O O . ILE A 1 208 ? -7.066 19.247 18.956 1.00 97.25 208 ILE A O 1
ATOM 1515 N N . ASP A 1 209 ? -8.730 17.780 18.659 1.00 97.38 209 ASP A N 1
ATOM 1516 C CA . ASP A 1 209 ? -9.462 18.174 19.851 1.00 97.38 209 ASP A CA 1
ATOM 1517 C C . ASP A 1 209 ? -9.059 17.275 21.027 1.00 97.38 209 ASP A C 1
ATOM 1519 O O . ASP A 1 209 ? -9.362 16.079 21.064 1.00 97.38 209 ASP A O 1
ATOM 1523 N N . GLU A 1 210 ? -8.361 17.857 22.001 1.00 97.50 210 GLU A N 1
ATOM 1524 C CA . GLU A 1 210 ? -7.768 17.148 23.140 1.00 97.50 210 GLU A CA 1
ATOM 1525 C C . GLU A 1 210 ? -8.792 16.477 24.066 1.00 97.50 210 GLU A C 1
ATOM 1527 O O . GLU A 1 210 ? -8.421 15.597 24.849 1.00 97.50 210 GLU A O 1
ATOM 1532 N N . ARG A 1 211 ? -10.094 16.784 23.942 1.00 97.56 211 ARG A N 1
ATOM 1533 C CA . ARG A 1 211 ? -11.151 16.014 24.624 1.00 97.56 211 ARG A CA 1
ATOM 1534 C C . ARG A 1 211 ? -11.072 14.524 24.274 1.00 97.56 211 ARG A C 1
ATOM 1536 O O . ARG A 1 211 ? -11.459 13.688 25.095 1.00 97.56 211 ARG A O 1
ATOM 1543 N N . CYS A 1 212 ? -10.523 14.176 23.105 1.00 97.94 212 CYS A N 1
ATOM 1544 C CA . CYS A 1 212 ? -10.287 12.790 22.712 1.00 97.94 212 CYS A CA 1
ATOM 1545 C C . CYS A 1 212 ? -9.334 12.042 23.659 1.00 97.94 212 CYS A C 1
ATOM 1547 O O . CYS A 1 212 ? -9.527 10.848 23.866 1.00 97.94 212 CYS A O 1
ATOM 1549 N N . LEU A 1 213 ? -8.367 12.711 24.299 1.00 98.19 213 LEU A N 1
ATOM 1550 C CA . LEU A 1 213 ? -7.336 12.054 25.115 1.00 98.19 213 LEU A CA 1
ATOM 1551 C C . LEU A 1 213 ? -7.941 11.317 26.316 1.00 98.19 213 LEU A C 1
ATOM 1553 O O . LEU A 1 213 ? -7.628 10.152 26.564 1.00 98.19 213 LEU A O 1
ATOM 1557 N N . SER A 1 214 ? -8.873 11.968 27.020 1.00 98.06 214 SER A N 1
ATOM 1558 C CA . SER A 1 214 ? -9.604 11.359 28.140 1.00 98.06 214 SER A CA 1
ATOM 1559 C C . SER A 1 214 ? -10.449 10.165 27.683 1.00 98.06 214 SER A C 1
ATOM 1561 O O . SER A 1 214 ? -10.508 9.134 28.356 1.00 98.06 214 SER A O 1
ATOM 1563 N N . ILE A 1 215 ? -11.063 10.265 26.502 1.00 98.25 215 ILE A N 1
ATOM 1564 C CA . ILE A 1 215 ? -11.859 9.182 25.915 1.00 98.25 215 ILE A CA 1
ATOM 1565 C C . ILE A 1 215 ? -10.958 7.995 25.568 1.00 98.25 215 ILE A C 1
ATOM 1567 O O . ILE A 1 215 ? -11.243 6.876 25.989 1.00 98.25 215 ILE A O 1
ATOM 1571 N N . GLY A 1 216 ? -9.841 8.241 24.882 1.00 97.94 216 GLY A N 1
ATOM 1572 C CA . GLY A 1 216 ? -8.850 7.225 24.539 1.00 97.94 216 GLY A CA 1
ATOM 1573 C C . GLY A 1 216 ? -8.327 6.483 25.760 1.00 97.94 216 GLY A C 1
ATOM 1574 O O . GLY A 1 216 ? -8.338 5.254 25.783 1.00 97.94 216 GLY A O 1
ATOM 1575 N N . PHE A 1 217 ? -7.956 7.219 26.812 1.00 98.19 217 PHE A N 1
ATOM 1576 C CA . PHE A 1 217 ? -7.512 6.633 28.076 1.00 98.19 217 PHE A CA 1
ATOM 1577 C C . PHE A 1 217 ? -8.578 5.724 28.701 1.00 98.19 217 PHE A C 1
ATOM 1579 O O . PHE A 1 217 ? -8.278 4.598 29.109 1.00 98.19 217 PHE A O 1
ATOM 1586 N N . ARG A 1 218 ? -9.837 6.178 28.748 1.00 98.31 218 ARG A N 1
ATOM 1587 C CA . ARG A 1 218 ? -10.955 5.398 29.301 1.00 98.31 218 ARG A CA 1
ATOM 1588 C C . ARG A 1 218 ? -11.229 4.132 28.488 1.00 98.31 218 ARG A C 1
ATOM 1590 O O . ARG A 1 218 ? -11.402 3.074 29.087 1.00 98.31 218 ARG A O 1
ATOM 1597 N N . VAL A 1 219 ? -11.228 4.217 27.154 1.00 98.19 219 VAL A N 1
ATOM 1598 C CA . VAL A 1 219 ? -11.425 3.055 26.265 1.00 98.19 219 VAL A CA 1
ATOM 1599 C C . VAL A 1 219 ? -10.292 2.045 26.431 1.00 98.19 219 VAL A C 1
ATOM 1601 O O . VAL A 1 219 ? -10.565 0.867 26.650 1.00 98.19 219 VAL A O 1
ATOM 1604 N N . MET A 1 220 ? -9.034 2.495 26.405 1.00 98.00 220 MET A N 1
ATOM 1605 C CA . MET A 1 220 ? -7.871 1.623 26.613 1.00 98.00 220 MET A CA 1
ATOM 1606 C C . MET A 1 220 ? -7.917 0.934 27.976 1.00 98.00 220 MET A C 1
ATOM 1608 O O . MET A 1 220 ? -7.724 -0.276 28.056 1.00 98.00 220 MET A O 1
ATOM 1612 N N . THR A 1 221 ? -8.229 1.679 29.039 1.00 97.94 221 THR A N 1
ATOM 1613 C CA . THR A 1 221 ? -8.347 1.127 30.397 1.00 97.94 221 THR A CA 1
ATOM 1614 C C . THR A 1 221 ? -9.447 0.070 30.465 1.00 97.94 221 THR A C 1
ATOM 1616 O O . THR A 1 221 ? -9.208 -1.034 30.949 1.00 97.94 221 THR A O 1
ATOM 1619 N N . ALA A 1 222 ? -10.638 0.366 29.935 1.00 97.62 222 ALA A N 1
ATOM 1620 C CA . ALA A 1 222 ? -11.750 -0.580 29.907 1.00 97.62 222 ALA A CA 1
ATOM 1621 C C . ALA A 1 222 ? -11.412 -1.852 29.109 1.00 97.62 222 ALA A C 1
ATOM 1623 O O . ALA A 1 222 ? -11.758 -2.953 29.535 1.00 97.62 222 ALA A O 1
ATOM 1624 N N . ALA A 1 223 ? -10.714 -1.713 27.980 1.00 97.12 223 ALA A N 1
ATOM 1625 C CA . ALA A 1 223 ? -10.311 -2.838 27.146 1.00 97.12 223 ALA A CA 1
ATOM 1626 C C . ALA A 1 223 ? -9.243 -3.711 27.824 1.00 97.12 223 ALA A C 1
ATOM 1628 O O . ALA A 1 223 ? -9.342 -4.934 27.798 1.00 97.12 223 ALA A O 1
ATOM 1629 N N . VAL A 1 224 ? -8.251 -3.101 28.481 1.00 95.56 224 VAL A N 1
ATOM 1630 C CA . VAL A 1 224 ? -7.230 -3.833 29.247 1.00 95.56 224 VAL A CA 1
ATOM 1631 C C . VAL A 1 224 ? -7.857 -4.584 30.418 1.00 95.56 224 VAL A C 1
ATOM 1633 O O . VAL A 1 224 ? -7.545 -5.753 30.613 1.00 95.56 224 VAL A O 1
ATOM 1636 N N . LEU A 1 225 ? -8.763 -3.954 31.174 1.00 95.88 225 LEU A N 1
ATOM 1637 C CA . LEU A 1 225 ? -9.434 -4.615 32.297 1.00 95.88 225 LEU A CA 1
ATOM 1638 C C . LEU A 1 225 ? -10.235 -5.842 31.853 1.00 95.88 225 LEU A C 1
ATOM 1640 O O . LEU A 1 225 ? -10.195 -6.854 32.542 1.00 95.88 225 LEU A O 1
ATOM 1644 N N . ARG A 1 226 ? -10.912 -5.776 30.700 1.00 94.19 226 ARG A N 1
ATOM 1645 C CA . ARG A 1 226 ? -11.609 -6.934 30.119 1.00 94.19 226 ARG A CA 1
ATOM 1646 C C . ARG A 1 226 ? -10.635 -8.018 29.665 1.00 94.19 226 ARG A C 1
ATOM 1648 O O . ARG A 1 226 ? -10.837 -9.175 29.993 1.00 94.19 226 ARG A O 1
ATOM 1655 N N . LEU A 1 227 ? -9.551 -7.641 28.985 1.00 89.62 227 LEU A N 1
ATOM 1656 C CA . LEU A 1 227 ? -8.536 -8.591 28.513 1.00 89.62 227 LEU A CA 1
ATOM 1657 C C . LEU A 1 227 ? -7.852 -9.363 29.657 1.00 89.62 227 LEU A C 1
ATOM 1659 O O . LEU A 1 227 ? -7.352 -10.453 29.426 1.00 89.62 227 LEU A O 1
ATOM 1663 N N . LEU A 1 228 ? -7.786 -8.788 30.862 1.00 91.31 228 LEU A N 1
ATOM 1664 C CA . LEU A 1 228 ? -7.204 -9.425 32.051 1.00 91.31 228 LEU A CA 1
ATOM 1665 C C . LEU A 1 228 ? -8.201 -10.282 32.851 1.00 91.31 228 LEU A C 1
ATOM 1667 O O . LEU A 1 228 ? -7.796 -10.918 33.823 1.00 91.31 228 LEU A O 1
ATOM 1671 N N . GLN A 1 229 ? -9.492 -10.228 32.517 1.00 84.00 229 GLN A N 1
ATOM 1672 C CA . GLN A 1 229 ? -10.539 -11.024 33.167 1.00 84.00 229 GLN A CA 1
ATOM 1673 C C . GLN A 1 229 ? -10.782 -12.370 32.470 1.00 84.00 229 GLN A C 1
ATOM 1675 O O . GLN A 1 229 ? -11.367 -13.255 33.096 1.00 84.00 229 GLN A O 1
ATOM 1680 N N . ASP A 1 230 ? -10.321 -12.505 31.224 1.00 56.81 230 ASP A N 1
ATOM 1681 C CA . ASP A 1 230 ? -10.262 -13.751 30.449 1.00 56.81 230 ASP A CA 1
ATOM 1682 C C . ASP A 1 230 ? -8.927 -14.490 30.679 1.00 56.81 230 ASP A C 1
ATOM 1684 O O . ASP A 1 230 ? -8.939 -15.744 30.679 1.00 56.81 230 ASP A O 1
#

Nearest PDB structures (foldseek):
  4ewt-assembly1_D  TM=9.542E-01  e=1.382E-21  Staphylococcus aureus subsp. aureus COL
  4ewt-assembly1_B  TM=9.399E-01  e=4.836E-21  Staphylococcus aureus subsp. aureus COL
  3io1-assembly1_B-2  TM=7.774E-01  e=2.630E-14  Klebsiella pneumoniae subsp. pneumoniae MGH 78578
  3io1-assembly1_A-2  TM=7.774E-01  e=1.711E-12  Klebsiella pneumoniae subsp. pneumoniae MGH 78578
  2rb7-assembly1_B  TM=7.361E-01  e=6.132E-11  Oleidesulfovibrio alaskensis G20

Radius of gyration: 22.92 Å; Cα contacts (8 Å, |Δi|>4): 522; chains: 1; bounding box: 49×37×68 Å

Foldseek 3Di:
DEAEDAAQQFAALAKEFDAFFAAWKKWKKKKKKFKAKDFLVCCVVIQASVVLVVVLVVVLVCCQVPVDDVVWDKDKAFPDKDFDDDPGMRTRIIMIMIIMIGRDPVSVVVSLVVSQVSSQVSSVVSVIGMDMDIDDIQHTQHAHPVLSVLLLVLLCVQSNDVRHDHDDHHSDGDNCSVVCVVDHYTYMYFHFHDPDDRDHPPDPPDDGNCSSVVSVVSSVVSSVVVVVVD

pLDDT: mean 95.63, std 4.32, range [56.81, 98.94]

Secondary structure (DSSP, 8-state):
-EEEEEEEEEETT-EE--SEEEE--EEEEEEEEE-B-EETT-GGG-B-HHHHHHHHHHHHHHIIIIIS-TTS-EEEEEEEEEE-SSTTEE-SEEEEEEEEEES-HHHHHHHHHHHHHHHHHHHHHTT-EEEEEEEEEEPPEEE-HHHHHHHHHHHHHHH-GGGB---PPBSS--THHHHHHHS--EEEEEEEEPSSS---TTSTT----THHHHHHHHHHHHHHHHHTT-

Sequence (230 aa):
MIGLHVWSELPVGQVSVRAGAMMAGADMFTLTIRGLGGHGAQPQFAVDAVVIAAQIVNALQTLASRETAPAAPIVITLGSVHGGTAANIVAGEVVIQGTLRTLDPALRTHVVRRIAELAEGIATAMRGHCEFKLESAAPPVINDRPVAAMVADAARGVVGEGAVVAFEPLMVGEDFAYFLQARPGCFFLLGGAPEGPRVGHHTPEFRIDERCLSIGFRVMTAAVLRLLQD

Mean predicted aligned error: 4.34 Å